Protein 3MYD (pdb70)

Secondary structure (DSSP, 8-state):
---HHHHHHPPP-EEEEE-GGGGGGT-GGGT--HHHHHHTHHHHHHHHH---PPPPEEEE-TTS-TTEEEEEETTEEEEEEE--TTSEEEE-SS--SS---SEEEE-TTT--EEEEE-GGGHHHHHHTT-EEE-HHHHHHHHHHHHHHHTGGGG--HHHHHHHHHHHHTT-HHHHHHGGGS-HHHHHHHHHHHHHTT-----HHHHHHHHHHHGGGGTT-HHHHHHHHHHT-HHHHHHHH--TTSEEEEEEE-HHHHHHHHHTEEEETTEEEE---HHHHHHHHHHHHHHHHHHHHTT--SEEEEE-HHHHHHHHHHHHHHT--EEEEEGGG--TTSEEEEEEEE---

Structure (mmCIF, N/CA/C/O backbone):
data_3MYD
#
_entry.id   3MYD
#
_cell.length_a   69.193
_cell.length_b   136.200
_cell.length_c   107.682
_cell.angle_alpha   90.00
_cell.angle_beta   90.00
_cell.angle_gamma   90.00
#
_symmetry.space_group_name_H-M   'C 2 2 21'
#
loop_
_entity.id
_entity.type
_entity.pdbx_description
1 polymer 'Flagellar biosynthesis protein flhA'
2 water water
#
loop_
_atom_site.group_PDB
_atom_site.id
_atom_site.type_symbol
_atom_site.label_atom_id
_atom_site.label_alt_id
_atom_site.label_comp_id
_atom_site.label_asym_id
_atom_site.label_entity_id
_atom_site.label_seq_id
_atom_site.pdbx_PDB_ins_code
_atom_site.Cartn_x
_atom_site.Cartn_y
_atom_site.Cartn_z
_atom_site.occupancy
_atom_site.B_iso_or_equiv
_atom_site.auth_seq_id
_atom_site.auth_comp_id
_atom_site.auth_asym_id
_atom_site.auth_atom_id
_atom_site.pdbx_PDB_model_num
ATOM 1 N N . GLU A 1 18 ? 13.829 71.430 44.065 1.00 88.89 385 GLU A N 1
ATOM 2 C CA . GLU A 1 18 ? 15.106 71.266 43.303 1.00 88.96 385 GLU A CA 1
ATOM 3 C C . GLU A 1 18 ? 15.984 72.513 43.402 1.00 88.93 385 GLU A C 1
ATOM 4 O O . GLU A 1 18 ? 15.554 73.630 43.071 1.00 89.00 385 GLU A O 1
ATOM 6 N N . GLU A 1 19 ? 17.207 72.296 43.888 1.00 88.54 386 GLU A N 1
ATOM 7 C CA . GLU A 1 19 ? 18.274 73.297 43.927 1.00 87.82 386 GLU A CA 1
ATOM 8 C C . GLU A 1 19 ? 19.585 72.510 44.019 1.00 87.29 386 GLU A C 1
ATOM 9 O O . GLU A 1 19 ? 20.254 72.479 45.060 1.00 87.08 386 GLU A O 1
ATOM 11 N N . GLN A 1 20 ? 19.912 71.842 42.913 1.00 86.55 387 GLN A N 1
ATOM 12 C CA . GLN A 1 20 ? 21.047 70.919 42.834 1.00 85.49 387 GLN A CA 1
ATOM 13 C C . GLN A 1 20 ? 21.907 71.196 41.590 1.00 84.50 387 GLN A C 1
ATOM 14 O O . GLN A 1 20 ? 22.737 70.377 41.185 1.00 84.26 387 GLN A O 1
ATOM 16 N N . ALA A 1 21 ? 21.684 72.359 40.984 1.00 83.30 388 ALA A N 1
ATOM 17 C CA . ALA A 1 21 ? 22.661 72.954 40.084 1.00 82.03 388 ALA A CA 1
ATOM 18 C C . ALA A 1 21 ? 23.824 73.450 40.949 1.00 81.10 388 ALA A C 1
ATOM 19 O O . ALA A 1 21 ? 24.968 73.497 40.500 1.00 81.12 388 ALA A O 1
ATOM 21 N N . ILE A 1 22 ? 23.503 73.773 42.204 1.00 79.83 389 ILE A N 1
ATOM 22 C CA . ILE A 1 22 ? 24.422 74.367 43.182 1.00 78.51 389 ILE A CA 1
ATOM 23 C C . ILE A 1 22 ? 25.295 73.322 43.892 1.00 77.45 389 ILE A C 1
ATOM 24 O O . ILE A 1 22 ? 26.523 73.438 43.883 1.00 77.27 389 ILE A O 1
ATOM 29 N N . ASP A 1 23 ? 24.662 72.324 44.518 1.00 76.09 390 ASP A N 1
ATOM 30 C CA . ASP A 1 23 ? 25.384 71.198 45.134 1.00 74.56 390 ASP A CA 1
ATOM 31 C C . ASP A 1 23 ? 26.340 70.548 44.122 1.00 73.33 390 ASP A C 1
ATOM 32 O O . ASP A 1 23 ? 27.441 70.122 44.477 1.00 72.77 390 ASP A O 1
ATOM 34 N N . GLU A 1 24 ? 25.911 70.502 42.861 1.00 71.85 391 GLU A N 1
ATOM 35 C CA . GLU A 1 24 ? 26.762 70.073 41.756 1.00 70.57 391 GLU A CA 1
ATOM 36 C C . GLU A 1 24 ? 27.898 71.061 41.441 1.00 69.50 391 GLU A C 1
ATOM 37 O O . GLU A 1 24 ? 29.004 70.631 41.112 1.00 69.53 391 GLU A O 1
ATOM 39 N N . VAL A 1 25 ? 27.631 72.369 41.538 1.00 67.78 392 VAL A N 1
ATOM 40 C CA . VAL A 1 25 ? 28.655 73.417 41.295 1.00 66.06 392 VAL A CA 1
ATOM 41 C C . VAL A 1 25 ? 29.779 73.402 42.353 1.00 64.46 392 VAL A C 1
ATOM 42 O O . VAL A 1 25 ? 30.969 73.568 42.033 1.00 63.69 392 VAL A O 1
ATOM 46 N N . LEU A 1 26 ? 29.380 73.194 43.607 1.00 62.35 393 LEU A N 1
ATOM 47 C CA . LEU A 1 26 ? 30.276 73.302 44.754 1.00 60.60 393 LEU A CA 1
ATOM 48 C C . LEU A 1 26 ? 30.883 71.973 45.213 1.00 59.96 393 LEU A C 1
ATOM 49 O O . LEU A 1 26 ? 31.765 71.970 46.075 1.00 60.15 393 LEU A O 1
ATOM 54 N N . LYS A 1 27 ? 30.409 70.854 44.656 1.00 58.32 394 LYS A N 1
ATOM 55 C CA . LYS A 1 27 ? 30.896 69.530 45.064 1.00 56.75 394 LYS A CA 1
ATOM 56 C C . LYS A 1 27 ? 32.397 69.366 44.824 1.00 55.15 394 LYS A C 1
ATOM 57 O O . LYS A 1 27 ? 32.906 69.649 43.735 1.00 55.00 394 LYS A O 1
ATOM 63 N N . ILE A 1 28 ? 33.095 68.929 45.866 1.00 53.09 395 ILE A N 1
ATOM 64 C CA . ILE A 1 28 ? 34.489 68.511 45.752 1.00 51.30 395 ILE A CA 1
ATOM 65 C C . ILE A 1 28 ? 34.524 66.978 45.634 1.00 49.41 395 ILE A C 1
ATOM 66 O O . ILE A 1 28 ? 33.600 66.295 46.088 1.00 49.21 395 ILE A O 1
ATOM 71 N N . GLU A 1 29 ? 35.566 66.443 45.004 1.00 47.07 396 GLU A N 1
ATOM 72 C CA . GLU A 1 29 ? 35.706 64.989 44.861 1.00 44.99 396 GLU A CA 1
ATOM 73 C C . GLU A 1 29 ? 36.473 64.381 46.041 1.00 42.73 396 GLU A C 1
ATOM 74 O O . GLU A 1 29 ? 37.538 64.875 46.420 1.00 42.33 396 GLU A O 1
ATOM 80 N N . PHE A 1 30 ? 35.921 63.314 46.617 1.00 40.02 397 PHE A N 1
ATOM 81 C CA . PHE A 1 30 ? 36.533 62.645 47.773 1.00 37.27 397 PHE A CA 1
ATOM 82 C C . PHE A 1 30 ? 36.187 61.162 47.869 1.00 35.28 397 PHE A C 1
ATOM 83 O O . PHE A 1 30 ? 35.321 60.653 47.145 1.00 35.22 397 PHE A O 1
ATOM 91 N N . LEU A 1 31 ? 36.873 60.477 48.777 1.00 32.41 398 LEU A N 1
ATOM 92 C CA . LEU A 1 31 ? 36.451 59.161 49.190 1.00 29.69 398 LEU A CA 1
ATOM 93 C C . LEU A 1 31 ? 35.451 59.352 50.309 1.00 28.16 398 LEU A C 1
ATOM 94 O O . LEU A 1 31 ? 35.690 60.135 51.226 1.00 27.38 398 LEU A O 1
ATOM 99 N N . GLU A 1 32 ? 34.340 58.626 50.226 1.00 26.76 399 GLU A N 1
ATOM 100 C CA . GLU A 1 32 ? 33.272 58.723 51.210 1.00 25.95 399 GLU A CA 1
ATOM 101 C C . GLU A 1 32 ? 32.978 57.376 51.882 1.00 25.27 399 GLU A C 1
ATOM 102 O O . GLU A 1 32 ? 32.669 56.384 51.207 1.00 24.67 399 GLU A O 1
ATOM 108 N N . LEU A 1 33 ? 33.084 57.360 53.209 1.00 23.93 400 LEU A N 1
ATOM 109 C CA . LEU A 1 33 ? 32.650 56.224 54.000 1.00 23.76 400 LEU A CA 1
ATOM 110 C C . LEU A 1 33 ? 31.277 56.538 54.581 1.00 23.90 400 LEU A C 1
ATOM 111 O O . LEU A 1 33 ? 31.141 57.460 55.403 1.00 23.82 400 LEU A O 1
ATOM 116 N N . ALA A 1 34 ? 30.271 55.783 54.142 1.00 23.54 401 ALA A N 1
ATOM 117 C CA . ALA A 1 34 ? 28.910 55.935 54.657 1.00 24.04 401 ALA A CA 1
ATOM 118 C C . ALA A 1 34 ? 28.564 54.801 55.616 1.00 24.61 401 ALA A C 1
ATOM 119 O O . ALA A 1 34 ? 28.755 53.627 55.303 1.00 24.73 401 ALA A O 1
ATOM 121 N N . LEU A 1 35 ? 28.053 55.168 56.785 1.00 25.29 402 LEU A N 1
ATOM 122 C CA . LEU A 1 35 ? 27.765 54.215 57.843 1.00 25.37 402 LEU A CA 1
ATOM 123 C C . LEU A 1 35 ? 26.267 54.035 58.066 1.00 26.19 402 LEU A C 1
ATOM 124 O O . LEU A 1 35 ? 25.511 55.017 58.134 1.00 26.18 402 LEU A O 1
ATOM 129 N N . GLY A 1 36 ? 25.850 52.776 58.200 1.00 26.34 403 GLY A N 1
ATOM 130 C CA . GLY A 1 36 ? 24.507 52.443 58.686 1.00 26.73 403 GLY A CA 1
ATOM 131 C C . GLY A 1 36 ? 24.348 52.805 60.155 1.00 26.77 403 GLY A C 1
A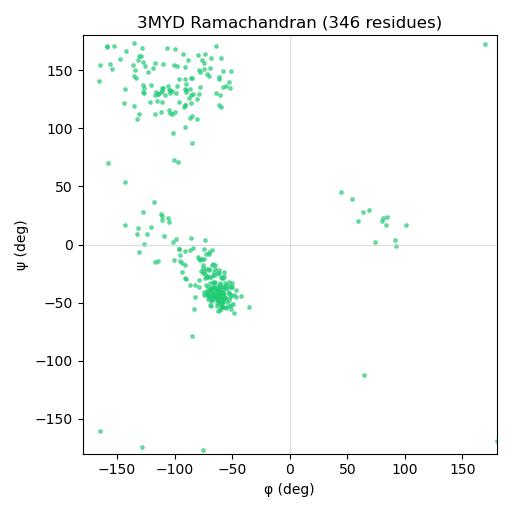TOM 132 O O . GLY A 1 36 ? 25.339 52.944 60.876 1.00 26.15 403 GLY A O 1
ATOM 133 N N . TYR A 1 37 ? 23.097 52.935 60.601 1.00 27.36 404 TYR A N 1
ATOM 134 C CA . TYR A 1 37 ? 22.783 53.493 61.920 1.00 27.90 404 TYR A CA 1
ATOM 135 C C . TYR A 1 37 ? 23.591 52.906 63.079 1.00 27.34 404 TYR A C 1
ATOM 136 O O . TYR A 1 37 ? 24.054 53.635 63.947 1.00 26.42 404 TYR A O 1
ATOM 145 N N . GLN A 1 38 ? 23.748 51.587 63.081 1.00 28.14 405 GLN A N 1
ATOM 146 C CA . GLN A 1 38 ? 24.381 50.866 64.186 1.00 28.51 405 GLN A CA 1
ATOM 147 C C . GLN A 1 38 ? 25.910 51.021 64.240 1.00 27.91 405 GLN A C 1
ATOM 148 O O . GLN A 1 38 ? 26.545 50.684 65.251 1.00 28.15 405 GLN A O 1
ATOM 154 N N . LEU A 1 39 ? 26.494 51.546 63.165 1.00 27.08 406 LEU A N 1
ATOM 155 C CA . LEU A 1 39 ? 27.949 51.736 63.095 1.00 26.47 406 LEU A CA 1
ATOM 156 C C . LEU A 1 39 ? 28.387 53.115 63.599 1.00 26.09 406 LEU A C 1
ATOM 157 O O . LEU A 1 39 ? 29.552 53.311 63.943 1.00 25.75 406 LEU A O 1
ATOM 162 N N . ILE A 1 40 ? 27.445 54.051 63.680 1.00 25.60 407 ILE A N 1
ATOM 163 C CA . ILE A 1 40 ? 27.756 55.417 64.113 1.00 25.88 407 ILE A CA 1
ATOM 164 C C . ILE A 1 40 ? 28.418 55.461 65.501 1.00 25.97 407 ILE A C 1
ATOM 165 O O . ILE A 1 40 ? 29.329 56.264 65.729 1.00 26.21 407 ILE A O 1
ATOM 170 N N . SER A 1 41 ? 27.986 54.576 66.401 1.00 25.32 408 SER A N 1
ATOM 171 C CA . SER A 1 41 ? 28.604 54.439 67.735 1.00 25.50 408 SER A CA 1
ATOM 172 C C . SER A 1 41 ? 30.121 54.135 67.707 1.00 25.24 408 SER A C 1
ATOM 173 O O . SER A 1 41 ? 30.833 54.401 68.683 1.00 24.81 408 SER A O 1
ATOM 176 N N . LEU A 1 42 ? 30.599 53.560 66.604 1.00 24.78 409 LEU A N 1
ATOM 177 C CA . LEU A 1 42 ? 32.034 53.323 66.426 1.00 25.58 409 LEU A CA 1
ATOM 178 C C . LEU A 1 42 ? 32.822 54.611 66.217 1.00 26.60 409 LEU A C 1
ATOM 179 O O . LEU A 1 42 ? 34.034 54.647 66.444 1.00 26.81 409 LEU A O 1
ATOM 184 N N . ALA A 1 43 ? 32.124 55.654 65.777 1.00 27.64 410 ALA A N 1
ATOM 185 C CA . ALA A 1 43 ? 32.724 56.945 65.514 1.00 28.92 410 ALA A CA 1
ATOM 186 C C . ALA A 1 43 ? 32.570 57.877 66.711 1.00 30.49 410 ALA A C 1
ATOM 187 O O . ALA A 1 43 ? 33.234 58.910 66.781 1.00 30.90 410 ALA A O 1
ATOM 189 N N . ASP A 1 44 ? 31.695 57.501 67.643 1.00 32.49 411 ASP A N 1
ATOM 190 C CA . ASP A 1 44 ? 31.363 58.313 68.822 1.00 33.98 411 ASP A CA 1
ATOM 191 C C . ASP A 1 44 ? 32.421 58.163 69.914 1.00 35.44 411 ASP A C 1
ATOM 192 O O . ASP A 1 44 ? 32.508 57.119 70.573 1.00 35.41 411 ASP A O 1
ATOM 197 N N . MET A 1 45 ? 33.212 59.221 70.103 1.00 37.32 412 MET A N 1
ATOM 198 C CA . MET A 1 45 ? 34.305 59.235 71.077 1.00 38.67 412 MET A CA 1
ATOM 199 C C . MET A 1 45 ? 33.817 59.237 72.523 1.00 39.49 412 MET A C 1
ATOM 200 O O . MET A 1 45 ? 34.512 58.748 73.421 1.00 39.29 412 MET A O 1
ATOM 205 N N . LYS A 1 46 ? 32.618 59.785 72.731 1.00 40.48 413 LYS A N 1
ATOM 206 C CA . LYS A 1 46 ? 31.940 59.751 74.028 1.00 41.51 413 LYS A CA 1
ATOM 207 C C . LYS A 1 46 ? 31.570 58.309 74.382 1.00 41.63 413 LYS A C 1
ATOM 208 O O . LYS A 1 46 ? 31.386 57.977 75.553 1.00 42.15 413 LYS A O 1
ATOM 214 N N . GLN A 1 47 ? 31.453 57.466 73.361 1.00 41.66 414 GLN A N 1
ATOM 215 C CA . GLN A 1 47 ? 31.222 56.033 73.553 1.00 41.82 414 GLN A CA 1
ATOM 216 C C . GLN A 1 47 ? 32.541 55.244 73.497 1.00 40.97 414 GLN A C 1
ATOM 217 O O . GLN A 1 47 ? 32.558 54.033 73.714 1.00 41.18 414 GLN A O 1
ATOM 223 N N . GLY A 1 48 ? 33.641 55.940 73.215 1.00 39.92 415 GLY A N 1
ATOM 224 C CA . GLY A 1 48 ? 34.966 55.313 73.174 1.00 38.72 415 GLY A CA 1
ATOM 225 C C . GLY A 1 48 ? 35.402 54.782 71.812 1.00 37.33 415 GLY A C 1
ATOM 226 O O . GLY A 1 48 ? 36.461 54.167 71.689 1.00 37.23 415 GLY A O 1
ATOM 227 N N . GLY A 1 49 ? 34.586 55.016 70.790 1.00 36.05 416 GLY A N 1
ATOM 228 C CA . GLY A 1 49 ? 34.941 54.655 69.423 1.00 34.90 416 GLY A CA 1
ATOM 229 C C . GLY A 1 49 ? 36.022 55.560 68.842 1.00 33.93 416 GLY A C 1
ATOM 230 O O . GLY A 1 49 ? 36.085 56.757 69.159 1.00 33.64 416 GLY A O 1
ATOM 231 N N . ASP A 1 50 ? 36.870 54.982 67.988 1.00 32.58 417 ASP A N 1
ATOM 232 C CA . ASP A 1 50 ? 38.016 55.693 67.422 1.00 31.13 417 ASP A CA 1
ATOM 233 C C . ASP A 1 50 ? 38.015 55.691 65.894 1.00 30.17 417 ASP A C 1
ATOM 234 O O . ASP A 1 50 ? 38.988 56.097 65.264 1.00 29.89 417 ASP A O 1
ATOM 239 N N . LEU A 1 51 ? 36.913 55.236 65.306 1.00 29.32 418 LEU A N 1
ATOM 240 C CA . LEU A 1 51 ? 36.788 55.136 63.853 1.00 28.51 418 LEU A CA 1
ATOM 241 C C . LEU A 1 51 ? 37.166 56.439 63.121 1.00 27.87 418 LEU A C 1
ATOM 242 O O . LEU A 1 51 ? 37.769 56.407 62.043 1.00 26.48 418 LEU A O 1
ATOM 247 N N . LEU A 1 52 ? 36.822 57.572 63.727 1.00 27.55 419 LEU A N 1
ATOM 248 C CA . LEU A 1 52 ? 37.162 58.884 63.174 1.00 27.47 419 LEU A CA 1
ATOM 249 C C . LEU A 1 52 ? 38.668 59.080 63.018 1.00 27.23 419 LEU A C 1
ATOM 250 O O . LEU A 1 52 ? 39.134 59.391 61.919 1.00 26.84 419 LEU A O 1
ATOM 255 N N . GLU A 1 53 ? 39.425 58.891 64.098 1.00 26.60 420 GLU A N 1
ATOM 256 C CA . GLU A 1 53 ? 40.887 58.992 64.022 1.00 26.38 420 GLU A CA 1
ATOM 257 C C . GLU A 1 53 ? 41.492 57.909 63.111 1.00 25.83 420 GLU A C 1
ATOM 258 O O . GLU A 1 53 ? 42.352 58.201 62.273 1.00 25.47 420 GLU A O 1
ATOM 264 N N . ARG A 1 54 ? 41.025 56.670 63.241 1.00 25.45 421 ARG A N 1
ATOM 265 C CA . ARG A 1 54 ? 41.529 55.601 62.380 1.00 25.07 421 ARG A CA 1
ATOM 266 C C . ARG A 1 54 ? 41.249 55.891 60.911 1.00 24.48 421 ARG A C 1
ATOM 267 O O . ARG A 1 54 ? 42.122 55.702 60.070 1.00 23.84 421 ARG A O 1
ATOM 275 N N . ILE A 1 55 ? 40.048 56.366 60.595 1.00 24.24 422 ILE A N 1
ATOM 276 C CA . ILE A 1 55 ? 39.746 56.683 59.202 1.00 24.24 422 ILE A CA 1
ATOM 277 C C . ILE A 1 55 ? 40.506 57.917 58.718 1.00 24.83 422 ILE A C 1
ATOM 278 O O . ILE A 1 55 ? 41.005 57.936 57.594 1.00 25.22 422 ILE A O 1
ATOM 283 N N . ARG A 1 56 ? 40.625 58.927 59.578 1.00 25.32 423 ARG A N 1
ATOM 284 C CA . ARG A 1 56 ? 41.291 60.186 59.208 1.00 25.96 423 ARG A CA 1
ATOM 285 C C . ARG A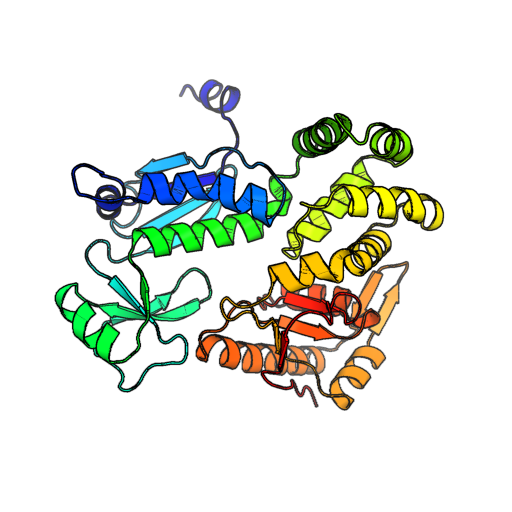 1 56 ? 42.810 60.041 59.158 1.00 26.16 423 ARG A C 1
ATOM 286 O O . ARG A 1 56 ? 43.491 60.844 58.522 1.00 26.85 423 ARG A O 1
ATOM 288 N N . GLY A 1 57 ? 43.330 59.011 59.821 1.00 26.32 424 GLY A N 1
ATOM 289 C CA . GLY A 1 57 ? 44.765 58.760 59.865 1.00 26.24 424 GLY A CA 1
ATOM 290 C C . GLY A 1 57 ? 45.290 57.932 58.706 1.00 27.08 424 GLY A C 1
ATOM 291 O O . GLY A 1 57 ? 46.503 57.727 58.602 1.00 28.69 424 GLY A O 1
ATOM 292 N N . ILE A 1 58 ? 44.393 57.443 57.844 1.00 26.22 425 ILE A N 1
ATOM 293 C CA . ILE A 1 58 ? 44.775 56.642 56.674 1.00 24.95 425 ILE A CA 1
ATOM 294 C C . ILE A 1 58 ? 45.519 57.504 55.675 1.00 25.35 425 ILE A C 1
ATOM 295 O O . ILE A 1 58 ? 46.578 57.107 55.189 1.00 25.23 425 ILE A O 1
ATOM 300 N N . ARG A 1 59 ? 44.966 58.682 55.390 1.00 25.13 426 ARG A N 1
ATOM 301 C CA . ARG A 1 59 ? 45.533 59.616 54.415 1.00 26.00 426 ARG A CA 1
ATOM 302 C C . ARG A 1 59 ? 47.038 59.888 54.624 1.00 25.65 426 ARG A C 1
ATOM 303 O O . ARG A 1 59 ? 47.788 60.031 53.650 1.00 25.95 426 ARG A O 1
ATOM 311 N N . LYS A 1 60 ? 47.476 59.944 55.881 1.00 25.18 427 LYS A N 1
ATOM 312 C CA . LYS A 1 60 ? 48.887 60.197 56.187 1.00 25.39 427 LYS A CA 1
ATOM 313 C C . LYS A 1 60 ? 49.741 58.950 56.013 1.00 25.04 427 LYS A C 1
ATOM 314 O O . LYS A 1 60 ? 50.881 59.039 55.582 1.00 25.25 427 LYS A O 1
ATOM 316 N N . LYS A 1 61 ? 49.188 57.792 56.356 1.00 24.99 428 LYS A N 1
ATOM 317 C CA . LYS A 1 61 ? 49.901 56.541 56.200 1.00 24.93 428 LYS A CA 1
ATOM 318 C C . LYS A 1 61 ? 50.096 56.243 54.708 1.00 24.48 428 LYS A C 1
ATOM 319 O O . LYS A 1 61 ? 51.179 55.833 54.291 1.00 24.30 428 LYS A O 1
ATOM 325 N N . ILE A 1 62 ? 49.046 56.484 53.921 1.00 24.13 429 ILE A N 1
ATOM 326 C CA . ILE A 1 62 ? 49.059 56.273 52.484 1.00 23.71 429 ILE A CA 1
ATOM 327 C C . ILE A 1 62 ? 50.047 57.230 51.855 1.00 23.96 429 ILE A C 1
ATOM 328 O O . ILE A 1 62 ? 50.753 56.870 50.920 1.00 24.84 429 ILE A O 1
ATOM 333 N N . ALA A 1 63 ? 50.115 58.441 52.389 1.00 23.65 430 ALA A N 1
ATOM 334 C CA . ALA A 1 63 ? 51.034 59.446 51.889 1.00 23.20 430 ALA A CA 1
ATOM 335 C C . ALA A 1 63 ? 52.478 58.989 52.067 1.00 23.02 430 ALA A C 1
ATOM 336 O O . ALA A 1 63 ? 53.275 59.077 51.142 1.00 22.85 430 ALA A O 1
ATOM 338 N N . SER A 1 64 ? 52.810 58.466 53.240 1.00 22.43 431 SER A N 1
ATOM 339 C CA . SER A 1 64 ? 54.185 58.058 53.488 1.00 22.51 431 SER A CA 1
ATOM 340 C C . SER A 1 64 ? 54.541 56.695 52.860 1.00 22.28 431 SER A C 1
ATOM 341 O O . SER A 1 64 ? 55.691 56.465 52.488 1.00 22.90 431 SER A O 1
ATOM 344 N N . ASP A 1 65 ? 53.571 55.794 52.740 1.00 21.58 432 ASP A N 1
ATOM 345 C CA . ASP A 1 65 ? 53.844 54.500 52.117 1.00 20.91 432 ASP A CA 1
ATOM 346 C C . ASP A 1 65 ? 53.811 54.523 50.590 1.00 20.42 432 ASP A C 1
ATOM 347 O O . ASP A 1 65 ? 54.573 53.801 49.958 1.00 20.92 432 ASP A O 1
ATOM 352 N N . TYR A 1 66 ? 52.933 55.338 50.005 1.00 19.39 433 TYR A N 1
ATOM 353 C CA . TYR A 1 66 ? 52.710 55.306 48.565 1.00 18.40 433 TYR A CA 1
ATOM 354 C C . TYR A 1 66 ? 53.072 56.595 47.841 1.00 18.57 433 TYR A C 1
ATOM 355 O O . TYR A 1 66 ? 53.203 56.604 46.619 1.00 19.28 433 TYR A O 1
ATOM 364 N N . GLY A 1 67 ? 53.252 57.674 48.594 1.00 18.71 434 GLY A N 1
ATOM 365 C CA . GLY A 1 67 ? 53.816 58.910 48.050 1.00 19.13 434 GLY A CA 1
ATOM 366 C C . GLY A 1 67 ? 52.886 59.828 47.283 1.00 19.71 434 GLY A C 1
ATOM 367 O O . GLY A 1 67 ? 53.342 60.625 46.477 1.00 19.98 434 GLY A O 1
ATOM 368 N N . PHE A 1 68 ? 51.585 59.724 47.520 1.00 20.68 435 PHE A N 1
ATOM 369 C CA . PHE A 1 68 ? 50.636 60.729 47.026 1.00 21.79 435 PHE A CA 1
ATOM 370 C C . PHE A 1 68 ? 49.744 61.256 48.157 1.00 22.75 435 PHE A C 1
ATOM 371 O O . PHE A 1 68 ? 49.587 60.598 49.180 1.00 23.15 435 PHE A O 1
ATOM 379 N N . LEU A 1 69 ? 49.189 62.453 47.976 1.00 24.44 436 LEU A N 1
ATOM 380 C CA . LEU A 1 69 ? 48.270 63.061 48.951 1.00 25.86 436 LEU A CA 1
ATOM 381 C C . LEU A 1 69 ? 46.835 62.949 48.447 1.00 25.98 436 LEU A C 1
ATOM 382 O O . LEU A 1 69 ? 46.483 63.556 47.432 1.00 26.55 436 LEU A O 1
ATOM 387 N N . MET A 1 70 ? 46.011 62.162 49.127 1.00 25.97 437 MET A N 1
ATOM 388 C CA . MET A 1 70 ? 44.599 62.102 48.769 1.00 25.93 437 MET A CA 1
ATOM 389 C C . MET A 1 70 ? 43.819 63.192 49.517 1.00 25.91 437 MET A C 1
ATOM 390 O O . MET A 1 70 ? 44.288 63.698 50.547 1.00 26.00 437 MET A O 1
ATOM 395 N N . PRO A 1 71 ? 42.628 63.566 49.006 1.00 25.68 438 PRO A N 1
ATOM 396 C CA . PRO A 1 71 ? 41.805 64.448 49.837 1.00 25.57 438 PRO A CA 1
ATOM 397 C C . PRO A 1 71 ? 41.305 63.667 51.046 1.00 25.35 438 PRO A C 1
ATOM 398 O O . PRO A 1 71 ? 41.156 62.430 50.975 1.00 24.91 438 PRO A O 1
ATOM 402 N N . GLN A 1 72 ? 41.068 64.385 52.141 1.00 24.71 439 GLN A N 1
ATOM 403 C CA . GLN A 1 72 ? 40.589 63.788 53.384 1.00 24.17 439 GLN A CA 1
ATOM 404 C C . GLN A 1 72 ? 39.357 62.909 53.111 1.00 23.38 439 GLN A C 1
ATOM 405 O O . GLN A 1 72 ? 38.607 63.149 52.160 1.00 23.93 439 GLN A O 1
ATOM 411 N N . ILE A 1 73 ? 39.190 61.858 53.904 1.00 22.29 440 ILE A N 1
ATOM 412 C CA . ILE A 1 73 ? 38.056 60.943 53.736 1.00 21.33 440 ILE A CA 1
ATOM 413 C C . ILE A 1 73 ? 36.820 61.461 54.487 1.00 21.51 440 ILE A C 1
ATOM 414 O O . ILE A 1 73 ? 36.880 61.792 55.669 1.00 20.25 440 ILE A O 1
ATOM 419 N N . ARG A 1 74 ? 35.701 61.532 53.788 1.00 22.81 441 ARG A N 1
ATOM 420 C CA . ARG A 1 74 ? 34.469 62.034 54.384 1.00 24.39 441 ARG A CA 1
ATOM 421 C C . ARG A 1 74 ? 33.665 60.899 55.022 1.00 25.03 441 ARG A C 1
ATOM 422 O O . ARG A 1 74 ? 33.551 59.810 54.448 1.00 25.63 441 ARG A O 1
ATOM 430 N N . ILE A 1 75 ? 33.111 61.164 56.207 1.00 26.11 442 ILE A N 1
ATOM 431 C CA . ILE A 1 75 ? 32.322 60.171 56.962 1.00 26.60 442 ILE A CA 1
ATOM 432 C C . ILE A 1 75 ? 30.861 60.597 57.147 1.00 26.64 442 ILE A C 1
ATOM 433 O O . ILE A 1 75 ? 30.568 61.563 57.851 1.00 26.57 442 ILE A O 1
ATOM 438 N N . ARG A 1 76 ? 29.957 59.864 56.498 1.00 26.98 443 ARG A N 1
ATOM 439 C CA . ARG A 1 76 ? 28.520 60.122 56.558 1.00 27.47 443 ARG A CA 1
ATOM 440 C C . ARG A 1 76 ? 27.758 58.960 57.179 1.00 27.23 443 ARG A C 1
ATOM 441 O O . ARG A 1 76 ? 28.217 57.809 57.152 1.00 26.39 443 ARG A O 1
ATOM 449 N N . ASP A 1 77 ? 26.582 59.270 57.727 1.00 26.73 444 ASP A N 1
ATOM 450 C CA . ASP A 1 77 ? 25.587 58.252 58.017 1.00 26.44 444 ASP A CA 1
ATOM 451 C C . ASP A 1 77 ? 24.786 58.042 56.742 1.00 26.33 444 ASP A C 1
ATOM 452 O O . ASP A 1 77 ? 24.558 58.992 55.994 1.00 27.33 444 ASP A O 1
ATOM 457 N N . ASN A 1 78 ? 24.395 56.803 56.471 1.00 25.64 445 ASN A N 1
ATOM 458 C CA . ASN A 1 78 ? 23.406 56.523 55.432 1.00 25.38 445 ASN A CA 1
ATOM 459 C C . ASN A 1 78 ? 22.355 55.555 55.967 1.00 25.52 445 ASN A C 1
ATOM 460 O O . ASN A 1 78 ? 22.622 54.353 56.156 1.00 24.82 445 ASN A O 1
ATOM 465 N N . LEU A 1 79 ? 21.161 56.089 56.204 1.00 25.52 446 LEU A N 1
ATOM 466 C CA . LEU A 1 79 ? 20.107 55.339 56.874 1.00 26.46 446 LEU A CA 1
ATOM 467 C C . LEU A 1 79 ? 19.372 54.367 55.964 1.00 26.66 446 LEU A C 1
ATOM 468 O O . LEU A 1 79 ? 18.622 53.523 56.442 1.00 26.83 446 LEU A O 1
ATOM 473 N N . GLN A 1 80 ? 19.605 54.475 54.660 1.00 27.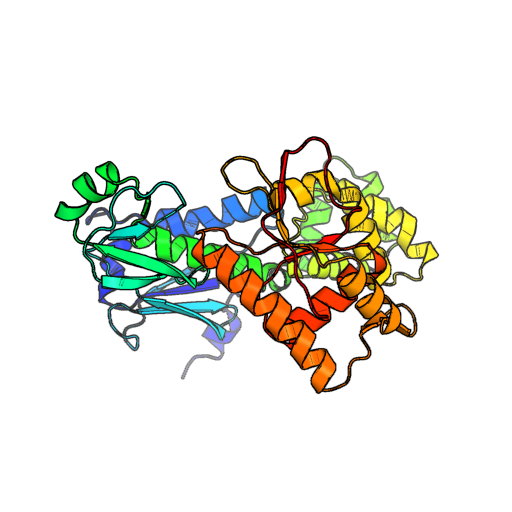20 447 GLN A N 1
ATOM 474 C CA . GLN A 1 80 ? 19.028 53.546 53.695 1.00 27.90 447 GLN A CA 1
ATOM 475 C C . GLN A 1 80 ? 19.798 52.221 53.688 1.00 27.76 447 GLN A C 1
ATOM 476 O O . GLN A 1 80 ? 19.335 51.222 53.120 1.00 27.72 447 GLN A O 1
ATOM 482 N N . LEU A 1 81 ? 20.975 52.233 54.320 1.00 26.87 448 LEU A N 1
ATOM 483 C CA . LEU A 1 81 ? 21.809 51.036 54.506 1.00 26.16 448 LEU A CA 1
ATOM 484 C C . LEU A 1 81 ? 21.277 50.164 55.635 1.00 25.90 448 LEU A C 1
ATOM 485 O O . LEU A 1 81 ? 20.700 50.675 56.591 1.00 25.98 448 LEU A O 1
ATOM 490 N N . PRO A 1 82 ? 21.468 48.840 55.528 1.00 25.83 449 PRO A N 1
ATOM 491 C CA . PRO A 1 82 ? 21.280 47.990 56.695 1.00 25.61 449 PRO A CA 1
ATOM 492 C C . PRO A 1 82 ? 22.119 48.532 57.849 1.00 24.97 449 PRO A C 1
ATOM 493 O O . PRO A 1 82 ? 23.248 48.992 57.615 1.00 26.10 449 PRO A O 1
ATOM 497 N N . PRO A 1 83 ? 21.565 48.507 59.080 1.00 23.90 450 PRO A N 1
ATOM 498 C CA . PRO A 1 83 ? 22.176 49.183 60.225 1.00 22.82 450 PRO A CA 1
ATOM 499 C C . PRO A 1 83 ? 23.634 48.839 60.488 1.00 22.35 450 PRO A C 1
ATOM 500 O O . PRO A 1 83 ? 24.350 49.708 60.973 1.00 21.90 450 PRO A O 1
ATOM 504 N N . THR A 1 84 ? 24.053 47.599 60.190 1.00 21.73 451 THR A N 1
ATOM 505 C CA . THR A 1 84 ? 25.433 47.139 60.423 1.00 21.66 451 THR A CA 1
ATOM 506 C C . THR A 1 84 ? 26.318 47.245 59.187 1.00 22.25 451 THR A C 1
ATOM 507 O O . THR A 1 84 ? 27.513 46.961 59.247 1.00 22.53 451 THR A O 1
ATOM 511 N N . HIS A 1 85 ? 25.739 47.656 58.066 1.00 22.73 452 HIS A N 1
ATOM 512 C CA . HIS A 1 85 ? 26.492 47.737 56.816 1.00 23.55 452 HIS A CA 1
ATOM 513 C C . HIS A 1 85 ? 27.156 49.116 56.576 1.00 23.67 452 HIS A C 1
ATOM 514 O O . HIS A 1 85 ? 26.694 50.157 57.082 1.00 23.55 452 HIS A O 1
ATOM 521 N N . TYR A 1 86 ? 28.258 49.112 55.828 1.00 23.36 453 TYR A N 1
ATOM 522 C CA . TYR A 1 86 ? 28.884 50.364 55.386 1.00 22.79 453 TYR A CA 1
ATOM 523 C C . TYR A 1 86 ? 29.125 50.316 53.903 1.00 23.30 453 TYR A C 1
ATOM 524 O O . TYR A 1 86 ? 29.125 49.238 53.287 1.00 22.78 453 TYR A O 1
ATOM 533 N N . GLU A 1 87 ? 29.340 51.498 53.340 1.00 24.04 454 GLU A N 1
ATOM 534 C CA . GLU A 1 87 ? 29.472 51.663 51.914 1.00 25.23 454 GLU A CA 1
ATOM 535 C C . GLU A 1 87 ? 30.525 52.737 51.678 1.00 25.30 454 GLU A C 1
ATOM 536 O O . GLU A 1 87 ? 30.541 53.774 52.341 1.00 25.87 454 GLU A O 1
ATOM 542 N N . ILE A 1 88 ? 31.437 52.450 50.761 1.00 25.10 455 ILE A N 1
ATOM 543 C CA . ILE A 1 88 ? 32.499 53.373 50.426 1.00 24.51 455 ILE A CA 1
ATOM 544 C C . ILE A 1 88 ? 32.297 53.837 48.995 1.00 24.75 455 ILE A C 1
ATOM 545 O O . ILE A 1 88 ? 32.103 53.020 48.084 1.00 24.76 455 ILE A O 1
ATOM 550 N N . LYS A 1 89 ? 32.321 55.155 48.819 1.00 24.15 456 LYS A N 1
ATOM 551 C CA . LYS A 1 89 ? 32.116 55.760 47.519 1.00 24.36 456 LYS A CA 1
ATOM 552 C C . LYS A 1 89 ? 33.296 56.635 47.133 1.00 23.87 456 LYS A C 1
ATOM 553 O O . LYS A 1 89 ? 33.944 57.245 47.987 1.00 22.91 456 LYS A O 1
ATOM 559 N N . LEU A 1 90 ? 33.550 56.692 45.832 1.00 23.55 457 LEU A N 1
ATOM 560 C CA . LEU A 1 90 ? 34.601 57.514 45.282 1.00 23.18 457 LEU A CA 1
ATOM 561 C C . LEU A 1 90 ? 34.035 58.220 44.078 1.00 22.82 457 LEU A C 1
ATOM 562 O O . LEU A 1 90 ? 33.618 57.568 43.131 1.00 23.04 457 LEU A O 1
ATOM 567 N N . LYS A 1 91 ? 34.023 59.554 44.121 1.00 23.48 458 LYS A N 1
ATOM 568 C CA . LYS A 1 91 ? 33.342 60.382 43.111 1.00 23.32 458 LYS A CA 1
ATOM 569 C C . LYS A 1 91 ? 31.873 59.960 42.970 1.00 23.16 458 LYS A C 1
ATOM 570 O O . LYS A 1 91 ? 31.331 59.906 41.866 1.00 23.16 458 LYS A O 1
ATOM 576 N N . GLY A 1 92 ? 31.242 59.633 44.096 1.00 23.12 459 GLY A N 1
ATOM 577 C CA . GLY A 1 92 ? 29.852 59.178 44.098 1.00 23.87 459 GLY A CA 1
ATOM 578 C C . GLY A 1 92 ? 29.567 57.763 43.608 1.00 24.33 459 GLY A C 1
ATOM 579 O O . GLY A 1 92 ? 28.412 57.340 43.551 1.00 24.42 459 GLY A O 1
ATOM 580 N N . ILE A 1 93 ? 30.602 57.010 43.258 1.00 24.89 460 ILE A N 1
ATOM 581 C CA . ILE A 1 93 ? 30.386 55.636 42.824 1.00 24.92 460 ILE A CA 1
ATOM 582 C C . ILE A 1 93 ? 30.860 54.613 43.865 1.00 24.68 460 ILE A C 1
ATOM 583 O O . ILE A 1 93 ? 31.978 54.696 44.387 1.00 24.18 460 ILE A O 1
ATOM 588 N N . VAL A 1 94 ? 29.957 53.683 44.182 1.00 24.65 461 VAL A N 1
ATOM 589 C CA . VAL A 1 94 ? 30.192 52.615 45.150 1.00 24.30 461 VAL A CA 1
ATOM 590 C C . VAL A 1 94 ? 31.369 51.774 44.674 1.00 24.31 461 VAL A C 1
ATOM 591 O O . VAL A 1 94 ? 31.327 51.197 43.580 1.00 24.16 461 VAL A O 1
ATOM 595 N N . ILE A 1 95 ? 32.429 51.742 45.480 1.00 23.91 462 ILE A N 1
ATOM 596 C CA . ILE A 1 95 ? 33.613 50.953 45.143 1.00 24.58 462 ILE A CA 1
ATOM 597 C C . ILE A 1 95 ? 33.825 49.809 46.118 1.00 25.07 462 ILE A C 1
ATOM 598 O O . ILE A 1 95 ? 34.599 48.888 45.856 1.00 25.96 462 ILE A O 1
ATOM 603 N N . GLY A 1 96 ? 33.120 49.879 47.238 1.00 25.77 463 GLY A N 1
ATOM 604 C CA . GLY A 1 96 ? 33.209 48.870 48.278 1.00 26.46 463 GLY A CA 1
ATOM 605 C C . GLY A 1 96 ? 32.067 48.947 49.273 1.00 26.72 463 GLY A C 1
ATOM 606 O O . GLY A 1 96 ? 31.442 50.007 49.464 1.00 26.59 463 GLY A O 1
ATOM 607 N N . GLU A 1 97 ? 31.790 47.803 49.890 1.00 26.44 464 GLU A N 1
ATOM 608 C CA . GLU A 1 97 ? 30.815 47.707 50.972 1.00 27.04 464 GLU A CA 1
ATOM 609 C C . GLU A 1 97 ? 31.130 46.501 51.844 1.00 25.77 464 GLU A C 1
ATOM 610 O O . GLU A 1 97 ? 31.771 45.538 51.392 1.00 24.85 464 GLU A O 1
ATOM 616 N N . GLY A 1 98 ? 30.678 46.570 53.092 1.00 24.40 465 GLY A N 1
ATOM 617 C CA . GLY A 1 98 ? 30.788 45.458 54.021 1.00 23.15 465 GLY A CA 1
ATOM 618 C C . GLY A 1 98 ? 29.901 45.632 55.237 1.00 23.23 465 GLY A C 1
ATOM 619 O O . GLY A 1 98 ? 28.930 46.402 55.220 1.00 22.67 465 GLY A O 1
ATOM 620 N N . MET A 1 99 ? 30.241 44.899 56.291 1.00 22.50 466 MET A N 1
ATOM 621 C CA . MET A 1 99 ? 29.562 44.984 57.564 1.00 22.45 466 MET A CA 1
ATOM 622 C C . MET A 1 99 ? 30.526 44.561 58.662 1.00 21.12 466 MET A C 1
ATOM 623 O O . MET A 1 99 ? 31.416 43.756 58.429 1.00 20.87 466 MET A O 1
ATOM 628 N N . VAL A 1 100 ? 30.345 45.105 59.857 1.00 19.69 467 VAL A N 1
ATOM 629 C CA . VAL A 1 100 ? 31.083 44.636 61.024 1.00 18.57 467 VAL A CA 1
ATOM 630 C C . VAL A 1 100 ? 30.060 44.426 62.129 1.00 18.90 467 VAL A C 1
ATOM 631 O O . VAL A 1 100 ? 28.973 45.000 62.067 1.00 19.09 467 VAL A O 1
ATOM 635 N N . MET A 1 101 ? 30.387 43.608 63.125 1.00 18.64 468 MET A N 1
ATOM 636 C CA . MET A 1 101 ? 29.539 43.503 64.307 1.00 18.15 468 MET A CA 1
ATOM 637 C C . MET A 1 101 ? 30.096 44.537 65.276 1.00 18.83 468 MET A C 1
ATOM 638 O O . MET A 1 101 ? 31.118 44.300 65.907 1.00 19.73 468 MET A O 1
ATOM 643 N N . PRO A 1 102 ? 29.436 45.706 65.384 1.00 19.43 469 PRO A N 1
ATOM 644 C CA . PRO A 1 102 ? 30.070 46.853 66.061 1.00 19.39 469 PRO A CA 1
ATOM 645 C C . PRO A 1 102 ? 30.377 46.582 67.538 1.00 19.52 469 PRO A C 1
ATOM 646 O O . PRO A 1 102 ? 31.282 47.181 68.111 1.00 19.23 469 PRO A O 1
ATOM 650 N N . ASP A 1 103 ? 29.638 45.656 68.129 1.00 19.78 470 ASP A N 1
ATOM 651 C CA . ASP A 1 103 ? 29.787 45.352 69.533 1.00 20.14 470 ASP A CA 1
ATOM 652 C C . ASP A 1 103 ? 30.533 44.027 69.770 1.00 19.74 470 ASP A C 1
ATOM 653 O O . ASP A 1 103 ? 30.437 43.455 70.844 1.00 19.91 470 ASP A O 1
ATOM 658 N N . LYS A 1 104 ? 31.270 43.557 68.760 1.00 20.42 471 LYS A N 1
ATOM 659 C CA . LYS A 1 104 ? 32.081 42.332 68.851 1.00 21.05 471 LYS A CA 1
ATOM 660 C C . LYS A 1 104 ? 33.536 42.569 68.396 1.00 21.94 471 LYS A C 1
ATOM 661 O O . LYS A 1 104 ? 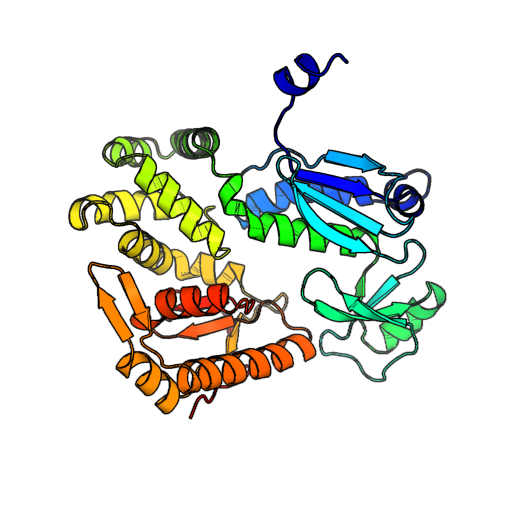33.937 43.706 68.115 1.00 21.26 471 LYS A O 1
ATOM 667 N N . PHE A 1 105 ? 34.314 41.480 68.329 1.00 21.87 472 PHE A N 1
ATOM 668 C CA . PHE A 1 105 ? 35.711 41.529 67.942 1.00 21.57 472 PHE A CA 1
ATOM 669 C C . PHE A 1 105 ? 36.020 40.430 66.948 1.00 21.85 472 PHE A C 1
ATOM 670 O O . PHE A 1 105 ? 35.375 39.378 66.949 1.00 22.91 472 PHE A O 1
ATOM 678 N N . LEU A 1 106 ? 36.987 40.690 66.076 1.00 21.38 473 LEU A N 1
ATOM 679 C CA . LEU A 1 106 ? 37.357 39.750 65.037 1.00 21.94 473 LEU A CA 1
ATOM 680 C C . LEU A 1 106 ? 38.631 39.048 65.441 1.00 22.38 473 LEU A C 1
ATOM 681 O O . LEU A 1 106 ? 39.593 39.675 65.871 1.00 22.93 473 LEU A O 1
ATOM 686 N N . ALA A 1 107 ? 38.629 37.735 65.320 1.00 23.15 474 ALA A N 1
ATOM 687 C CA . ALA A 1 107 ? 39.758 36.937 65.760 1.00 23.64 474 ALA A CA 1
ATOM 688 C C . ALA A 1 107 ? 40.264 36.193 64.550 1.00 24.89 474 ALA A C 1
ATOM 689 O O . ALA A 1 107 ? 39.461 35.658 63.760 1.00 25.33 474 ALA A O 1
ATOM 691 N N . MET A 1 108 ? 41.582 36.139 64.392 1.00 26.14 475 MET A N 1
ATOM 692 C CA . MET A 1 108 ? 42.139 35.555 63.174 1.00 27.96 475 MET A CA 1
ATOM 693 C C . MET A 1 108 ? 43.278 34.620 63.424 1.00 28.11 475 MET A C 1
ATOM 694 O O . MET A 1 108 ? 44.066 34.826 64.332 1.00 28.28 475 MET A O 1
ATOM 699 N N . ASN A 1 109 ? 43.354 33.585 62.606 1.00 28.85 476 ASN A N 1
ATOM 700 C CA . ASN A 1 109 ? 44.530 32.747 62.597 1.00 30.41 476 ASN A CA 1
ATOM 701 C C . ASN A 1 109 ? 45.548 33.401 61.667 1.00 30.90 476 ASN A C 1
ATOM 702 O O . ASN A 1 109 ? 45.344 33.466 60.453 1.00 31.70 476 ASN A O 1
ATOM 707 N N . THR A 1 110 ? 46.621 33.921 62.247 1.00 31.29 477 THR A N 1
ATOM 708 C CA . THR A 1 110 ? 47.712 34.464 61.452 1.00 31.90 477 THR A CA 1
ATOM 709 C C . THR A 1 110 ? 48.915 33.523 61.480 1.00 32.17 477 THR A C 1
ATOM 710 O O . THR A 1 110 ? 50.035 33.955 61.261 1.00 32.52 477 THR A O 1
ATOM 714 N N . GLY A 1 111 ? 48.673 32.242 61.759 1.00 32.17 478 GLY A N 1
ATOM 715 C CA . GLY A 1 111 ? 49.704 31.229 61.686 1.00 31.94 478 GLY A CA 1
ATOM 716 C C . GLY A 1 111 ? 50.304 30.827 63.013 1.00 32.91 478 GLY A C 1
ATOM 717 O O . GLY A 1 111 ? 51.361 30.217 63.047 1.00 33.40 478 GLY A O 1
ATOM 718 N N . PHE A 1 112 ? 49.646 31.152 64.121 1.00 33.60 479 PHE A N 1
ATOM 719 C CA . PHE A 1 112 ? 50.174 30.740 65.428 1.00 33.52 479 PHE A CA 1
ATOM 720 C C . PHE A 1 112 ? 49.119 30.109 66.353 1.00 33.03 479 PHE A C 1
ATOM 721 O O . PHE A 1 112 ? 49.393 29.852 67.534 1.00 33.02 479 PHE A O 1
ATOM 729 N N . VAL A 1 113 ? 47.935 29.837 65.805 1.00 31.47 480 VAL A N 1
ATOM 730 C CA . VAL A 1 113 ? 46.831 29.253 66.571 1.00 30.38 480 VAL A CA 1
ATOM 731 C C . VAL A 1 113 ? 47.130 27.834 67.092 1.00 30.47 480 VAL A C 1
ATOM 732 O O . VAL A 1 113 ? 47.605 26.968 66.344 1.00 30.50 480 VAL A O 1
ATOM 736 N N . ASN A 1 114 ? 46.883 27.632 68.387 1.00 29.01 481 ASN A N 1
ATOM 737 C CA . ASN A 1 114 ? 47.035 26.330 69.015 1.00 29.13 481 ASN A CA 1
ATOM 738 C C . ASN A 1 114 ? 45.740 25.545 68.786 1.00 29.92 481 ASN A C 1
ATOM 739 O O . ASN A 1 114 ? 45.671 24.704 67.887 1.00 30.25 481 ASN A O 1
ATOM 744 N N . ARG A 1 115 ? 44.712 25.862 69.575 1.00 30.10 482 ARG A N 1
ATOM 745 C CA . ARG A 1 115 ? 43.398 25.226 69.484 1.00 29.95 482 ARG A CA 1
ATOM 746 C C . ARG A 1 115 ? 42.376 26.231 68.952 1.00 29.00 482 ARG A C 1
ATOM 747 O O . ARG A 1 115 ? 42.332 27.364 69.419 1.00 28.30 482 ARG A O 1
ATOM 755 N N . GLU A 1 116 ? 41.578 25.824 67.964 1.00 28.75 483 GLU A N 1
ATOM 756 C CA . GLU A 1 116 ? 40.510 26.668 67.408 1.00 29.01 483 GLU A CA 1
ATOM 757 C C . GLU A 1 116 ? 39.466 27.033 68.459 1.00 27.88 483 GLU A C 1
ATOM 758 O O . GLU A 1 116 ? 39.124 26.214 69.295 1.00 27.98 483 GLU A O 1
ATOM 764 N N . ILE A 1 117 ? 38.951 28.255 68.398 1.00 26.80 484 ILE A N 1
ATOM 765 C CA . ILE A 1 117 ? 37.923 28.696 69.340 1.00 26.20 484 ILE A CA 1
ATOM 766 C C . ILE A 1 117 ? 36.529 28.789 68.696 1.00 25.58 484 ILE A C 1
ATOM 767 O O . ILE A 1 117 ? 36.402 28.683 67.494 1.00 25.81 484 ILE A O 1
ATOM 772 N N . GLU A 1 118 ? 35.492 28.963 69.512 1.00 25.25 485 GLU A N 1
ATOM 773 C CA . GLU A 1 118 ? 34.122 29.102 69.016 1.00 24.96 485 GLU A CA 1
ATOM 774 C C . GLU A 1 118 ? 33.847 30.550 68.638 1.00 23.38 485 GLU A C 1
ATOM 775 O O . GLU A 1 118 ? 34.266 31.468 69.352 1.00 23.35 485 GLU A O 1
ATOM 781 N N . GLY A 1 119 ? 33.077 30.742 67.571 1.00 21.82 486 GLY A N 1
ATOM 782 C CA . GLY A 1 119 ? 32.558 32.064 67.200 1.00 20.24 486 GLY A CA 1
ATOM 783 C C . GLY A 1 119 ? 31.712 31.999 65.943 1.00 20.15 486 GLY A C 1
ATOM 784 O O . GLY A 1 119 ? 31.343 30.910 65.483 1.00 19.38 486 GLY A O 1
ATOM 785 N N . ILE A 1 120 ? 31.380 33.158 65.381 1.00 19.44 487 ILE A N 1
ATOM 786 C CA . ILE A 1 120 ? 30.693 33.178 64.088 1.00 19.22 487 ILE A CA 1
ATOM 787 C C . ILE A 1 120 ? 31.740 33.251 62.967 1.00 18.60 487 ILE A C 1
ATOM 788 O O . ILE A 1 120 ? 32.537 34.199 62.930 1.00 17.56 487 ILE A O 1
ATOM 793 N N . PRO A 1 121 ? 31.764 32.236 62.073 1.00 18.88 488 PRO A N 1
ATOM 794 C CA . PRO A 1 121 ? 32.730 32.240 60.972 1.00 18.68 488 PRO A CA 1
ATOM 795 C C . PRO A 1 121 ? 32.354 33.318 59.982 1.00 19.17 488 PRO A C 1
ATOM 796 O O . PRO A 1 121 ? 31.157 33.597 59.778 1.00 18.42 488 PRO A O 1
ATOM 800 N N . THR A 1 122 ? 33.372 33.929 59.393 1.00 18.49 489 THR A N 1
ATOM 801 C CA . THR A 1 122 ? 33.164 34.942 58.381 1.00 20.42 489 THR A CA 1
ATOM 802 C C . THR A 1 122 ? 34.422 35.083 57.527 1.00 21.23 489 THR A C 1
ATOM 803 O O . THR A 1 122 ? 35.475 34.509 57.846 1.00 21.36 489 THR A O 1
ATOM 807 N N . LYS A 1 123 ? 34.274 35.830 56.442 1.00 21.64 490 LYS A N 1
ATOM 808 C CA . LYS A 1 123 ? 35.349 36.269 55.581 1.00 23.67 490 LYS A CA 1
ATOM 809 C C . LYS A 1 123 ? 35.566 37.735 55.890 1.00 23.47 490 LYS A C 1
ATOM 810 O O . LYS A 1 123 ? 34.694 38.564 55.693 1.00 24.03 490 LYS A O 1
ATOM 816 N N . GLU A 1 124 ? 36.737 38.029 56.399 1.00 24.00 491 GLU A N 1
ATOM 817 C CA . GLU A 1 124 ? 37.218 39.366 56.606 1.00 24.89 491 GLU A CA 1
ATOM 818 C C . GLU A 1 124 ? 37.221 40.138 55.255 1.00 25.68 491 GLU A C 1
ATOM 819 O O . GLU A 1 124 ? 37.609 39.584 54.236 1.00 24.78 491 GLU A O 1
ATOM 825 N N . PRO A 1 125 ? 36.741 41.410 55.234 1.00 27.02 492 PRO A N 1
ATOM 826 C CA . PRO A 1 125 ? 36.468 42.107 53.953 1.00 27.71 492 PRO A CA 1
ATOM 827 C C . PRO A 1 125 ? 37.670 42.652 53.188 1.00 28.36 492 PRO A C 1
ATOM 828 O O . PRO A 1 125 ? 37.561 42.856 51.980 1.00 30.57 492 PRO A O 1
ATOM 832 N N . ALA A 1 126 ? 38.789 42.900 53.861 1.00 27.56 493 ALA A N 1
ATOM 833 C CA . ALA A 1 126 ? 39.946 43.507 53.210 1.00 27.13 493 ALA A CA 1
ATOM 834 C C . ALA A 1 126 ? 40.669 42.556 52.253 1.00 27.25 493 ALA A C 1
ATOM 835 O O . ALA A 1 126 ? 41.096 42.980 51.178 1.00 27.21 493 ALA A O 1
ATOM 837 N N . PHE A 1 127 ? 40.799 41.282 52.635 1.00 26.24 494 PHE A N 1
ATOM 838 C CA . PHE A 1 127 ? 41.540 40.318 51.817 1.00 26.54 494 PHE A CA 1
ATOM 839 C C . PHE A 1 127 ? 40.785 39.012 51.565 1.00 26.22 494 PHE A C 1
ATOM 840 O O . PHE A 1 127 ? 41.247 38.173 50.810 1.00 25.20 494 PHE A O 1
ATOM 848 N N . GLY A 1 128 ? 39.633 38.850 52.211 1.00 25.85 495 GLY A N 1
ATOM 849 C CA . GLY A 1 128 ? 38.820 37.643 52.064 1.00 25.55 495 GLY A CA 1
ATOM 850 C C . GLY A 1 128 ? 39.303 36.460 52.886 1.00 25.16 495 GLY A C 1
ATOM 851 O O . GLY A 1 128 ? 38.967 35.317 52.579 1.00 24.54 495 GLY A O 1
ATOM 852 N N . MET A 1 129 ? 40.094 36.735 53.923 1.00 24.86 496 MET A N 1
ATOM 853 C CA . MET A 1 129 ? 40.610 35.686 54.802 1.00 24.99 496 MET A CA 1
ATOM 854 C C . MET A 1 129 ? 39.553 35.247 55.796 1.00 24.22 496 MET A C 1
ATOM 855 O O . MET A 1 129 ? 38.680 36.061 56.165 1.00 24.04 496 MET A O 1
ATOM 860 N N . ASP A 1 130 ? 39.631 33.977 56.212 1.00 22.47 497 ASP A N 1
ATOM 861 C CA . ASP A 1 130 ? 38.781 33.424 57.269 1.00 23.30 497 ASP A CA 1
ATOM 862 C C . ASP A 1 130 ? 39.003 34.145 58.606 1.00 22.41 497 ASP A C 1
ATOM 863 O O . ASP A 1 130 ? 40.137 34.511 58.935 1.00 22.04 497 ASP A O 1
ATOM 868 N N . ALA A 1 131 ? 37.920 34.303 59.375 1.00 20.53 498 ALA A N 1
ATOM 869 C CA . ALA A 1 131 ? 37.966 34.921 60.685 1.00 19.92 498 ALA A CA 1
ATOM 870 C C . ALA A 1 131 ? 36.744 34.478 61.499 1.00 20.46 498 ALA A C 1
ATOM 871 O O . ALA A 1 131 ? 35.836 33.842 60.969 1.00 20.38 498 ALA A O 1
ATOM 873 N N . LEU A 1 132 ? 36.742 34.807 62.790 1.00 20.74 499 LEU A N 1
ATOM 874 C CA . LEU A 1 132 ? 35.611 34.540 63.674 1.00 20.58 499 LEU A CA 1
ATOM 875 C C . LEU A 1 132 ? 35.228 35.842 64.361 1.00 20.18 499 LEU A C 1
ATOM 876 O O . LEU A 1 132 ? 36.091 36.568 64.876 1.00 20.52 499 LEU A O 1
ATOM 881 N N . TRP A 1 133 ? 33.946 36.161 64.329 1.00 19.71 500 TRP A N 1
ATOM 882 C CA . TRP A 1 133 ? 33.424 37.193 65.213 1.00 20.26 500 TRP A CA 1
ATOM 883 C C . TRP A 1 133 ? 33.252 36.572 66.597 1.00 19.74 500 TRP A C 1
ATOM 884 O O . TRP A 1 133 ? 32.642 35.502 66.730 1.00 18.60 500 TRP A O 1
ATOM 895 N N . ILE A 1 134 ? 33.787 37.242 67.614 1.00 19.35 501 ILE A N 1
ATOM 896 C CA . ILE A 1 134 ? 33.738 36.742 68.980 1.00 19.62 501 ILE A CA 1
ATOM 897 C C . ILE A 1 134 ? 33.362 37.871 69.927 1.00 20.50 501 ILE A C 1
ATOM 898 O O . ILE A 1 134 ? 33.610 39.051 69.627 1.00 21.59 501 ILE A O 1
ATOM 903 N N . ASP A 1 135 ? 32.773 37.503 71.065 1.00 20.70 502 ASP A N 1
ATOM 904 C CA . ASP A 1 135 ? 32.419 38.450 72.133 1.00 21.50 502 ASP A CA 1
ATOM 905 C C . ASP A 1 135 ? 33.635 38.928 72.941 1.00 20.95 502 ASP A C 1
ATOM 906 O O . ASP A 1 135 ? 34.630 38.200 73.061 1.00 21.38 502 ASP A O 1
ATOM 911 N N . ALA A 1 136 ? 33.548 40.148 73.477 1.00 19.58 503 ALA A N 1
ATOM 912 C CA . ALA A 1 136 ? 34.581 40.711 74.348 1.00 19.71 503 ALA A CA 1
ATOM 913 C C . ALA A 1 136 ? 35.119 39.687 75.370 1.00 19.95 503 ALA A C 1
ATOM 914 O O . ALA A 1 136 ? 36.314 39.601 75.585 1.00 19.39 503 ALA A O 1
ATOM 916 N N . LYS A 1 137 ? 34.224 38.933 76.003 1.00 19.97 504 LYS A N 1
ATOM 917 C CA . LYS A 1 137 ? 34.617 37.973 77.038 1.00 20.80 504 LYS A CA 1
ATOM 918 C C . LYS A 1 137 ? 35.382 36.760 76.478 1.00 20.51 504 LYS A C 1
ATOM 919 O O . LYS A 1 137 ? 35.866 35.931 77.244 1.00 19.67 504 LYS A O 1
ATOM 925 N N . ASN A 1 138 ? 35.471 36.660 75.153 1.00 20.22 505 ASN A N 1
ATOM 926 C CA . ASN A 1 138 ? 36.182 35.566 74.504 1.00 21.23 505 ASN A CA 1
ATOM 927 C C . ASN A 1 138 ? 37.632 35.935 74.204 1.00 21.64 505 ASN A C 1
ATOM 928 O O . ASN A 1 138 ? 38.464 35.059 73.935 1.00 21.53 505 ASN A O 1
ATOM 933 N N . LYS A 1 139 ? 37.927 37.235 74.259 1.00 22.07 506 LYS A N 1
ATOM 934 C CA . LYS A 1 139 ? 39.216 37.779 73.842 1.00 23.32 506 LYS A CA 1
ATOM 935 C C . LYS A 1 139 ? 40.386 37.119 74.558 1.00 23.16 506 LYS A C 1
ATOM 936 O O . LYS A 1 139 ? 41.375 36.727 73.925 1.00 23.79 506 LYS A O 1
ATOM 942 N N . GLU A 1 140 ? 40.252 36.979 75.874 1.00 22.06 507 GLU A N 1
ATOM 943 C CA . GLU A 1 140 ? 41.322 36.472 76.722 1.00 21.36 507 GLU A CA 1
ATOM 944 C C . GLU A 1 140 ? 41.803 35.062 76.324 1.00 21.45 507 GLU A C 1
ATOM 945 O O . GLU A 1 140 ? 43.010 34.850 76.123 1.00 20.54 507 GLU A O 1
ATOM 951 N N . GLU A 1 141 ? 40.869 34.118 76.220 1.00 20.85 508 GLU A N 1
ATOM 952 C CA . GLU A 1 141 ? 41.185 32.772 75.763 1.00 22.95 508 GLU A CA 1
ATOM 953 C C . GLU A 1 141 ? 41.622 32.752 74.290 1.00 23.20 508 GLU A C 1
ATOM 954 O O . GLU A 1 141 ? 42.513 31.983 73.917 1.00 23.29 508 GLU A O 1
ATOM 960 N N . ALA A 1 142 ? 41.019 33.600 73.464 1.00 22.73 509 ALA A N 1
ATOM 961 C CA . ALA A 1 142 ? 41.428 33.669 72.067 1.00 23.48 509 ALA A CA 1
ATOM 962 C C . ALA A 1 142 ? 42.919 33.992 72.040 1.00 23.72 509 ALA A C 1
ATOM 963 O O . ALA A 1 142 ? 43.694 33.325 71.349 1.00 24.92 509 ALA A O 1
ATOM 965 N N . ILE A 1 143 ? 43.325 34.967 72.850 1.00 22.91 510 ILE A N 1
ATOM 966 C CA . ILE A 1 143 ? 44.719 35.364 72.910 1.00 22.37 510 ILE A CA 1
ATOM 967 C C . ILE A 1 143 ? 45.614 34.228 73.422 1.00 22.22 510 ILE A C 1
ATOM 968 O O . ILE A 1 143 ? 46.714 34.019 72.906 1.00 22.22 510 ILE A O 1
ATOM 973 N N . ILE A 1 144 ? 45.130 33.476 74.408 1.00 22.51 511 ILE A N 1
ATOM 974 C CA . ILE A 1 144 ? 45.872 32.328 74.961 1.00 21.78 511 ILE A CA 1
ATOM 975 C C . ILE A 1 144 ? 46.139 31.261 73.884 1.00 20.99 511 ILE A C 1
ATOM 976 O O . ILE A 1 144 ? 47.181 30.596 73.892 1.00 19.12 511 ILE A O 1
ATOM 981 N N . GLN A 1 145 ? 45.187 31.136 72.958 1.00 20.84 512 GLN A N 1
ATOM 982 C CA . GLN A 1 145 ? 45.244 30.159 71.875 1.00 20.94 512 GLN A CA 1
ATOM 983 C C . GLN A 1 145 ? 46.024 30.665 70.644 1.00 21.18 512 GLN A C 1
ATOM 984 O O . GLN A 1 145 ? 46.091 29.988 69.619 1.00 20.99 512 GLN A O 1
ATOM 990 N N . GLY A 1 146 ? 46.629 31.845 70.773 1.00 21.34 513 GLY A N 1
ATOM 991 C CA . GLY A 1 146 ? 47.470 32.420 69.727 1.00 20.73 513 GLY A CA 1
ATOM 992 C C . GLY A 1 146 ? 46.754 33.183 68.619 1.00 21.09 513 GLY A C 1
ATOM 993 O O . GLY A 1 146 ? 47.345 33.425 67.572 1.00 21.25 513 GLY A O 1
ATOM 994 N N . TYR A 1 147 ? 45.499 33.575 68.835 1.00 20.68 514 TYR A N 1
ATOM 995 C CA . TYR A 1 147 ? 44.803 34.390 67.835 1.00 21.81 514 TYR A CA 1
ATOM 996 C C . TYR A 1 147 ? 45.278 35.835 67.823 1.00 22.51 514 TYR A C 1
ATOM 997 O O . TYR A 1 147 ? 45.802 36.340 68.826 1.00 22.88 514 TYR A O 1
ATOM 1006 N N . THR A 1 148 ? 45.090 36.492 66.685 1.00 22.54 515 THR A N 1
ATOM 1007 C CA . THR A 1 148 ? 45.179 37.945 66.614 1.00 23.59 515 THR A CA 1
ATOM 1008 C C . THR A 1 148 ? 43.766 38.504 66.691 1.00 24.23 515 THR A C 1
ATOM 1009 O O . THR A 1 148 ? 42.858 37.996 66.050 1.00 24.79 515 THR A O 1
ATOM 1013 N N . ILE A 1 149 ? 43.589 39.554 67.474 1.00 25.38 516 ILE A N 1
ATOM 1014 C CA . ILE A 1 149 ? 42.288 40.158 67.654 1.00 26.29 516 ILE A CA 1
ATOM 1015 C C . ILE A 1 149 ? 42.281 41.541 67.014 1.00 26.62 516 ILE A C 1
ATOM 1016 O O . ILE A 1 149 ? 43.178 42.334 67.254 1.00 25.80 516 ILE A O 1
ATOM 1021 N N . ILE A 1 150 ? 41.249 41.818 66.217 1.00 27.73 517 ILE A N 1
ATOM 1022 C CA . ILE A 1 150 ? 41.080 43.103 65.554 1.00 28.17 517 ILE A CA 1
ATOM 1023 C C . ILE A 1 150 ? 39.683 43.644 65.874 1.00 28.36 517 ILE A C 1
ATOM 1024 O O . ILE A 1 150 ? 38.697 42.906 65.849 1.00 27.99 517 ILE A O 1
ATOM 1029 N N . ASP A 1 151 ? 39.585 44.930 66.169 1.00 28.34 518 ASP A N 1
ATOM 1030 C CA . ASP A 1 151 ? 38.281 45.480 66.481 1.00 29.05 518 ASP A CA 1
ATOM 1031 C C . ASP A 1 151 ? 37.587 46.058 65.248 1.00 27.79 518 ASP A C 1
ATOM 1032 O O . ASP A 1 151 ? 38.232 46.254 64.220 1.00 28.04 518 ASP A O 1
ATOM 1037 N N . PRO A 1 152 ? 36.262 46.283 65.338 1.00 27.33 519 PRO A N 1
ATOM 1038 C CA . PRO A 1 152 ? 35.438 46.726 64.213 1.00 27.56 519 PRO A CA 1
ATOM 1039 C C . PRO A 1 152 ? 35.985 47.943 63.467 1.00 27.53 519 PRO A C 1
ATOM 1040 O O . PRO A 1 152 ? 36.140 47.880 62.242 1.00 28.92 519 PRO A O 1
ATOM 1044 N N . SER A 1 153 ? 36.301 49.016 64.183 1.00 27.06 520 SER A N 1
ATOM 1045 C CA . SER A 1 153 ? 36.862 50.213 63.545 1.00 27.16 520 SER A CA 1
ATOM 1046 C C . SER A 1 153 ? 38.067 49.884 62.682 1.00 26.57 520 SER A C 1
ATOM 1047 O O . SER A 1 153 ? 38.149 50.321 61.537 1.00 27.10 520 SER A O 1
ATOM 1050 N N . THR A 1 154 ? 38.990 49.099 63.233 1.00 26.05 521 THR A N 1
ATOM 1051 C CA . THR A 1 154 ? 40.176 48.685 62.499 1.00 24.75 521 THR A CA 1
ATOM 1052 C C . THR A 1 154 ? 39.803 47.886 61.247 1.00 24.43 521 THR A C 1
ATOM 1053 O O . THR A 1 154 ? 40.440 48.051 60.213 1.00 25.09 521 THR A O 1
ATOM 1057 N N . VAL A 1 155 ? 38.783 47.033 61.324 1.00 22.90 522 VAL A N 1
ATOM 1058 C CA . VAL A 1 155 ? 38.407 46.235 60.146 1.00 22.00 522 VAL A CA 1
ATOM 1059 C C . VAL A 1 155 ? 37.970 47.184 59.027 1.00 20.94 522 VAL A C 1
ATOM 1060 O O . VAL A 1 155 ? 38.418 47.071 57.884 1.00 19.75 522 VAL A O 1
ATOM 1064 N N . ILE A 1 156 ? 37.087 48.121 59.375 1.00 20.53 523 ILE A N 1
ATOM 1065 C CA . ILE A 1 156 ? 36.595 49.109 58.419 1.00 19.67 523 ILE A CA 1
ATOM 1066 C C . ILE A 1 156 ? 37.764 49.930 57.906 1.00 19.87 523 ILE A C 1
ATOM 1067 O O . ILE A 1 156 ? 37.887 50.124 56.708 1.00 20.86 523 ILE A O 1
ATOM 1072 N N . ALA A 1 157 ? 38.634 50.386 58.802 1.00 20.09 524 ALA A N 1
ATOM 1073 C CA . ALA A 1 157 ? 39.780 51.207 58.404 1.00 21.00 524 ALA A CA 1
ATOM 1074 C C . ALA A 1 157 ? 40.715 50.475 57.419 1.00 22.23 524 ALA A C 1
ATOM 1075 O O . ALA A 1 157 ? 41.215 51.074 56.447 1.00 21.92 524 ALA A O 1
ATOM 1077 N N . THR A 1 158 ? 40.944 49.187 57.678 1.00 22.53 525 THR A N 1
ATOM 1078 C CA . THR A 1 158 ? 41.869 48.387 56.880 1.00 23.01 525 THR A CA 1
ATOM 1079 C C . THR A 1 158 ? 41.256 48.183 55.513 1.00 22.44 525 THR A C 1
ATOM 1080 O O . THR A 1 158 ? 41.932 48.345 54.487 1.00 22.45 525 THR A O 1
ATOM 1084 N N . HIS A 1 159 ? 39.963 47.863 55.516 1.00 21.32 526 HIS A N 1
ATOM 1085 C CA . HIS A 1 159 ? 39.185 47.750 54.280 1.00 20.54 526 HIS A CA 1
ATOM 1086 C C . HIS A 1 159 ? 39.276 49.031 53.457 1.00 19.49 526 HIS A C 1
ATOM 1087 O O . HIS A 1 159 ? 39.652 48.992 52.288 1.00 18.79 526 HIS A O 1
ATOM 1094 N N . THR A 1 160 ? 38.932 50.153 54.076 1.00 18.00 527 THR A N 1
ATOM 1095 C CA . THR A 1 160 ? 39.021 51.435 53.407 1.00 18.34 527 THR A CA 1
ATOM 1096 C C . THR A 1 160 ? 40.434 51.717 52.878 1.00 18.44 527 THR A C 1
ATOM 1097 O O . THR A 1 160 ? 40.602 52.133 51.733 1.00 17.62 527 THR A O 1
ATOM 1101 N N . SER A 1 161 ? 41.445 51.482 53.705 1.00 19.10 528 SER A N 1
ATOM 1102 C CA . SER A 1 161 ? 42.837 51.626 53.271 1.00 20.07 528 SER A CA 1
ATOM 1103 C C . SER A 1 161 ? 43.138 50.824 51.998 1.00 20.48 528 SER A C 1
ATOM 1104 O O . SER A 1 161 ? 43.644 51.381 51.015 1.00 21.33 528 SER A O 1
ATOM 1107 N N . GLU A 1 162 ? 42.819 49.532 52.022 1.00 20.26 529 GLU A N 1
ATOM 1108 C CA . GLU A 1 162 ? 42.965 48.654 50.854 1.00 20.89 529 GLU A CA 1
ATOM 1109 C C . GLU A 1 162 ? 42.224 49.155 49.609 1.00 20.95 529 GLU A C 1
ATOM 1110 O O . GLU A 1 162 ? 42.706 48.972 48.483 1.00 21.55 529 GLU A O 1
ATOM 1116 N N . LEU A 1 163 ? 41.071 49.791 49.804 1.00 20.25 530 LEU A N 1
ATOM 1117 C CA . LEU A 1 163 ? 40.310 50.321 48.667 1.00 20.53 530 LEU A CA 1
ATOM 1118 C C . LEU A 1 163 ? 40.970 51.552 48.075 1.00 21.26 530 LEU A C 1
ATOM 1119 O O . LEU A 1 163 ? 40.938 51.735 46.852 1.00 22.46 530 LEU A O 1
ATOM 1124 N N . VAL A 1 164 ? 41.591 52.387 48.910 1.00 21.43 531 VAL A N 1
ATOM 1125 C CA . VAL A 1 164 ? 42.291 53.545 48.354 1.00 22.08 531 VAL A CA 1
ATOM 1126 C C . VAL A 1 164 ? 43.555 53.122 47.620 1.00 22.23 531 VAL A C 1
ATOM 1127 O O . VAL A 1 164 ? 43.881 53.709 46.596 1.00 22.19 531 VAL A O 1
ATOM 1131 N N . LYS A 1 165 ? 44.247 52.101 48.132 1.00 22.73 532 LYS A N 1
ATOM 1132 C CA . LYS A 1 165 ? 45.358 51.493 47.398 1.00 22.18 532 LYS A CA 1
ATOM 1133 C C . LYS A 1 165 ? 44.868 50.992 46.047 1.00 21.72 532 LYS A C 1
ATOM 1134 O O . LYS A 1 165 ? 45.444 51.312 45.029 1.00 21.26 532 LYS A O 1
ATOM 1140 N N . LYS A 1 166 ? 43.764 50.252 46.034 1.00 23.09 533 LYS A N 1
ATOM 1141 C CA . LYS A 1 166 ? 43.180 49.777 44.762 1.00 24.10 533 LYS A CA 1
ATOM 1142 C C . LYS A 1 166 ? 42.893 50.900 43.728 1.00 23.66 533 LYS A C 1
ATOM 1143 O O . LYS A 1 166 ? 43.102 50.715 42.535 1.00 24.20 533 LYS A O 1
ATOM 1149 N N . TYR A 1 167 ? 42.433 52.056 44.184 1.00 23.60 534 TYR A N 1
ATOM 1150 C CA . TYR A 1 167 ? 42.055 53.136 43.267 1.00 23.65 534 TYR A CA 1
ATOM 1151 C C . TYR A 1 167 ? 43.014 54.311 43.369 1.00 23.07 534 TYR A C 1
ATOM 1152 O O . TYR A 1 167 ? 42.645 55.448 43.085 1.00 23.40 534 TYR A O 1
ATOM 1161 N N . ALA A 1 168 ? 44.235 54.029 43.804 1.00 22.98 535 ALA A N 1
ATOM 1162 C CA . ALA A 1 168 ? 45.268 55.044 43.956 1.00 23.02 535 ALA A CA 1
ATOM 1163 C C . ALA A 1 168 ? 45.456 55.836 42.677 1.00 23.31 535 ALA A C 1
ATOM 1164 O O . ALA A 1 168 ? 45.622 57.056 42.732 1.00 24.17 535 ALA A O 1
ATOM 1166 N N . GLU A 1 1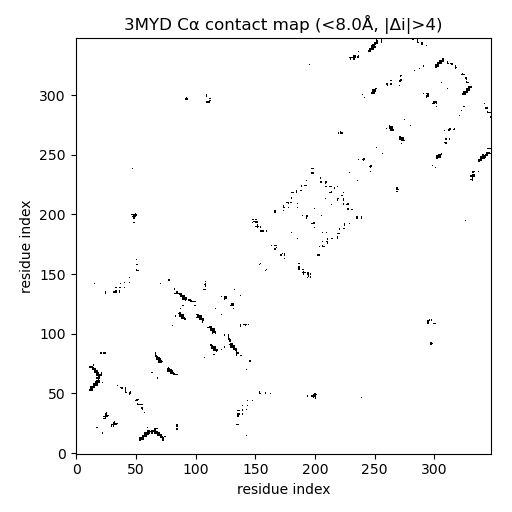69 ? 45.433 55.134 41.540 1.00 24.11 536 GLU A N 1
ATOM 1167 C CA . GLU A 1 169 ? 45.457 55.734 40.195 1.00 25.49 536 GLU A CA 1
ATOM 1168 C C . GLU A 1 169 ? 44.694 57.056 40.112 1.00 26.10 536 GLU A C 1
ATOM 1169 O O . GLU A 1 169 ? 45.230 58.064 39.665 1.00 25.59 536 GLU A O 1
ATOM 1175 N N . ASP A 1 170 ? 43.435 57.023 40.545 1.00 26.98 537 ASP A N 1
ATOM 1176 C CA . ASP A 1 170 ? 42.488 58.105 40.307 1.00 29.33 537 ASP A CA 1
ATOM 1177 C C . ASP A 1 170 ? 42.894 59.404 41.011 1.00 29.84 537 ASP A C 1
ATOM 1178 O O . ASP A 1 170 ? 42.657 60.489 40.488 1.00 30.61 537 ASP A O 1
ATOM 1183 N N . PHE A 1 171 ? 43.547 59.284 42.166 1.00 30.40 538 PHE A N 1
ATOM 1184 C CA . PHE A 1 171 ? 44.021 60.443 42.918 1.00 30.55 538 PHE A CA 1
ATOM 1185 C C . PHE A 1 171 ? 45.236 61.087 42.278 1.00 30.58 538 PHE A C 1
ATOM 1186 O O . PHE A 1 171 ? 45.714 62.111 42.757 1.00 31.82 538 PHE A O 1
ATOM 1194 N N . ILE A 1 172 ? 45.743 60.495 41.204 1.00 30.29 539 ILE A N 1
ATOM 1195 C CA . ILE A 1 172 ? 46.881 61.070 40.504 1.00 29.35 539 ILE A CA 1
ATOM 1196 C C . ILE A 1 172 ? 46.356 61.873 39.341 1.00 29.08 539 ILE A C 1
ATOM 1197 O O . ILE A 1 172 ? 46.484 61.480 38.182 1.00 28.60 539 ILE A O 1
ATOM 1202 N N . THR A 1 173 ? 45.744 63.005 39.683 1.00 29.26 540 THR A N 1
ATOM 1203 C CA . THR A 1 173 ? 45.253 63.984 38.710 1.00 28.81 540 THR A CA 1
ATOM 1204 C C . THR A 1 173 ? 46.400 64.856 38.213 1.00 28.52 540 THR A C 1
ATOM 1205 O O . THR A 1 173 ? 47.463 64.910 38.842 1.00 28.42 540 THR A O 1
ATOM 1209 N N . LYS A 1 174 ? 46.174 65.538 37.089 1.00 28.25 541 LYS A N 1
ATOM 1210 C CA . LYS A 1 174 ? 47.102 66.561 36.580 1.00 27.98 541 LYS A CA 1
ATOM 1211 C C . LYS A 1 174 ? 47.559 67.524 37.675 1.00 27.20 541 LYS A C 1
ATOM 1212 O O . LYS A 1 174 ? 48.726 67.911 37.721 1.00 26.94 541 LYS A O 1
ATOM 1218 N N . ASP A 1 175 ? 46.640 67.896 38.559 1.00 26.51 542 ASP A N 1
ATOM 1219 C CA . ASP A 1 175 ? 46.972 68.801 39.648 1.00 26.46 542 ASP A CA 1
ATOM 1220 C C . ASP A 1 175 ? 47.811 68.162 40.752 1.00 25.79 542 ASP A C 1
ATOM 1221 O O . ASP A 1 175 ? 48.599 68.844 41.400 1.00 25.72 542 ASP A O 1
ATOM 1226 N N . GLU A 1 176 ? 47.662 66.856 40.954 1.00 25.30 543 GLU A N 1
ATOM 1227 C CA . GLU A 1 176 ? 48.530 66.145 41.900 1.00 24.84 543 GLU A CA 1
ATOM 1228 C C . GLU A 1 176 ? 49.934 65.947 41.335 1.00 23.76 543 GLU A C 1
ATOM 1229 O O . GLU A 1 176 ? 50.920 66.105 42.054 1.00 23.42 543 GLU A O 1
ATOM 1235 N N . VAL A 1 177 ? 50.015 65.616 40.050 1.00 23.15 544 VAL A N 1
ATOM 1236 C CA . VAL A 1 177 ? 51.294 65.499 39.349 1.00 23.27 544 VAL A CA 1
ATOM 1237 C C . VAL A 1 177 ? 52.077 66.814 39.425 1.00 23.73 544 VAL A C 1
ATOM 1238 O O . VAL A 1 177 ? 53.233 66.841 39.866 1.00 23.37 544 VAL A O 1
ATOM 1242 N N . LYS A 1 178 ? 51.429 67.900 39.005 1.00 24.13 545 LYS A N 1
ATOM 1243 C CA . LYS A 1 178 ? 52.017 69.229 39.079 1.00 24.72 545 LYS A CA 1
ATOM 1244 C C . LYS A 1 178 ? 52.531 69.487 40.497 1.00 24.60 545 LYS A C 1
ATOM 1245 O O . LYS A 1 178 ? 53.643 69.987 40.683 1.00 24.53 545 LYS A O 1
ATOM 1251 N N . SER A 1 179 ? 51.724 69.110 41.485 1.00 24.55 546 SER A N 1
ATOM 1252 C CA . SER A 1 179 ? 52.043 69.344 42.887 1.00 24.95 546 SER A CA 1
ATOM 1253 C C . SER A 1 179 ? 53.169 68.448 43.403 1.00 25.58 546 SER A C 1
ATOM 1254 O O . SER A 1 179 ? 53.882 68.829 44.331 1.00 25.69 546 SER A O 1
ATOM 1257 N N . LEU A 1 180 ? 53.327 67.264 42.814 1.00 25.78 547 LEU A N 1
ATOM 1258 C CA . LEU A 1 180 ? 54.396 66.360 43.236 1.00 26.75 547 LEU A CA 1
ATOM 1259 C C . LEU A 1 180 ? 55.758 66.844 42.736 1.00 27.41 547 LEU A C 1
ATOM 1260 O O . LEU A 1 180 ? 56.744 66.824 43.482 1.00 27.28 547 LEU A O 1
ATOM 1265 N N . LEU A 1 181 ? 55.803 67.281 41.479 1.00 28.47 548 LEU A N 1
ATOM 1266 C CA . LEU A 1 181 ? 57.010 67.879 40.906 1.00 29.70 548 LEU A CA 1
ATOM 1267 C C . LEU A 1 181 ? 57.407 69.130 41.684 1.00 30.48 548 LEU A C 1
ATOM 1268 O O . LEU A 1 181 ? 58.553 69.256 42.112 1.00 30.46 548 LEU A O 1
ATOM 1273 N N . GLU A 1 182 ? 56.445 70.033 41.880 1.00 31.86 549 GLU A N 1
ATOM 1274 C CA . GLU A 1 182 ? 56.660 71.281 42.614 1.00 33.56 549 GLU A CA 1
ATOM 1275 C C . GLU A 1 182 ? 57.162 71.034 44.042 1.00 34.54 549 GLU A C 1
ATOM 1276 O O . GLU A 1 182 ? 57.987 71.795 44.554 1.00 35.03 549 GLU A O 1
ATOM 1282 N N . ARG A 1 183 ? 56.659 69.974 44.676 1.00 35.61 550 ARG A N 1
ATOM 1283 C CA . ARG A 1 183 ? 57.121 69.561 46.007 1.00 36.66 550 ARG A CA 1
ATOM 1284 C C . ARG A 1 183 ? 58.490 68.868 45.957 1.00 37.28 550 ARG A C 1
ATOM 1285 O O . ARG A 1 183 ? 59.163 68.736 46.984 1.00 37.87 550 ARG A O 1
ATOM 1287 N N . LEU A 1 184 ? 58.893 68.420 44.769 1.00 37.40 551 LEU A N 1
ATOM 1288 C CA . LEU A 1 184 ? 60.236 67.901 44.567 1.00 37.30 551 LEU A CA 1
ATOM 1289 C C . LEU A 1 184 ? 61.180 69.023 44.146 1.00 37.64 551 LEU A C 1
ATOM 1290 O O . LEU A 1 184 ? 62.374 68.979 44.449 1.00 37.54 551 LEU A O 1
ATOM 1295 N N . ALA A 1 185 ? 60.629 70.027 43.463 1.00 37.89 552 ALA A N 1
ATOM 1296 C CA . ALA A 1 185 ? 61.399 71.151 42.919 1.00 38.42 552 ALA A CA 1
ATOM 1297 C C . ALA A 1 185 ? 62.167 71.943 43.975 1.00 38.73 552 ALA A C 1
ATOM 1298 O O . ALA A 1 185 ? 63.218 72.514 43.682 1.00 38.71 552 ALA A O 1
ATOM 1300 N N . LYS A 1 186 ? 61.639 71.960 45.198 1.00 39.40 553 LYS A N 1
ATOM 1301 C CA . LYS A 1 186 ? 62.198 72.752 46.291 1.00 39.86 553 LYS A CA 1
ATOM 1302 C C . LYS A 1 186 ? 63.647 72.398 46.638 1.00 40.41 553 LYS A C 1
ATOM 1303 O O . LYS A 1 186 ? 64.387 73.260 47.118 1.00 40.78 553 LYS A O 1
ATOM 1305 N N . ASP A 1 187 ? 64.057 71.149 46.394 1.00 40.86 554 ASP A N 1
ATOM 1306 C CA . ASP A 1 187 ? 65.462 70.752 46.631 1.00 41.41 554 ASP A CA 1
ATOM 1307 C C . ASP A 1 187 ? 66.070 69.752 45.627 1.00 41.11 554 ASP A C 1
ATOM 1308 O O . ASP A 1 187 ? 67.106 69.138 45.904 1.00 40.94 554 ASP A O 1
ATOM 1313 N N . TYR A 1 188 ? 65.424 69.603 44.471 1.00 40.99 555 TYR A N 1
ATOM 1314 C CA . TYR A 1 188 ? 66.028 68.953 43.297 1.00 40.81 555 TYR A CA 1
ATOM 1315 C C . TYR A 1 188 ? 65.592 69.651 41.996 1.00 40.62 555 TYR A C 1
ATOM 1316 O O . TYR A 1 188 ? 65.110 68.986 41.074 1.00 40.63 555 TYR A O 1
ATOM 1325 N N . PRO A 1 189 ? 65.794 70.988 41.906 1.00 40.32 556 PRO A N 1
ATOM 1326 C CA . PRO A 1 189 ? 65.150 71.815 40.872 1.00 40.10 556 PRO A CA 1
ATOM 1327 C C . PRO A 1 189 ? 65.596 71.527 39.441 1.00 39.92 556 PRO A C 1
ATOM 1328 O O . PRO A 1 189 ? 64.914 71.932 38.493 1.00 39.81 556 PRO A O 1
ATOM 1332 N N . THR A 1 190 ? 66.723 70.835 39.292 1.00 39.85 557 THR A N 1
ATOM 1333 C CA . THR A 1 190 ? 67.307 70.592 37.976 1.00 40.11 557 THR A CA 1
ATOM 1334 C C . THR A 1 190 ? 66.653 69.409 37.273 1.00 39.88 557 THR A C 1
ATOM 1335 O O . THR A 1 190 ? 66.321 69.493 36.090 1.00 39.81 557 THR A O 1
ATOM 1339 N N . ILE A 1 191 ? 66.464 68.314 38.008 1.00 39.65 558 ILE A N 1
ATOM 1340 C CA . ILE A 1 191 ? 65.873 67.095 37.449 1.00 39.41 558 ILE A CA 1
ATOM 1341 C C . ILE A 1 191 ? 64.402 67.298 37.079 1.00 38.75 558 ILE A C 1
ATOM 1342 O O . ILE A 1 191 ? 63.947 66.774 36.059 1.00 38.92 558 ILE A O 1
ATOM 1347 N N . VAL A 1 192 ? 63.672 68.063 37.891 1.00 37.89 559 VAL A N 1
ATOM 1348 C CA . VAL A 1 192 ? 62.293 68.433 37.549 1.00 37.24 559 VAL A CA 1
ATOM 1349 C C . VAL A 1 192 ? 62.262 69.325 36.320 1.00 36.65 559 VAL A C 1
ATOM 1350 O O . VAL A 1 192 ? 61.359 69.212 35.495 1.00 36.56 559 VAL A O 1
ATOM 1354 N N . GLU A 1 193 ? 63.254 70.207 36.207 1.00 35.95 560 GLU A N 1
ATOM 1355 C CA . GLU A 1 193 ? 63.360 71.094 35.062 1.00 35.55 560 GLU A CA 1
ATOM 1356 C C . GLU A 1 193 ? 63.716 70.277 33.821 1.00 34.53 560 GLU A C 1
ATOM 1357 O O . GLU A 1 193 ? 63.099 70.438 32.767 1.00 34.46 560 GLU A O 1
ATOM 1363 N N . GLU A 1 194 ? 64.697 69.387 33.960 1.00 33.54 561 GLU A N 1
ATOM 1364 C CA . GLU A 1 194 ? 65.105 68.491 32.875 1.00 32.53 561 GLU A CA 1
ATOM 1365 C C . GLU A 1 194 ? 63.942 67.627 32.390 1.00 31.85 561 GLU A C 1
ATOM 1366 O O . GLU A 1 194 ? 63.904 67.235 31.224 1.00 31.78 561 GLU A O 1
ATOM 1368 N N . SER A 1 195 ? 62.998 67.352 33.296 1.00 31.03 562 SER A N 1
ATOM 1369 C CA . SER A 1 195 ? 61.808 66.539 33.013 1.00 29.75 562 SER A CA 1
ATOM 1370 C C . SER A 1 195 ? 60.728 67.277 32.219 1.00 29.17 562 SER A C 1
ATOM 1371 O O . SER A 1 195 ? 59.788 66.641 31.730 1.00 28.35 562 SER A O 1
ATOM 1373 N N . LYS A 1 196 ? 60.855 68.605 32.103 1.00 28.48 563 LYS A N 1
ATOM 1374 C CA . LYS A 1 196 ? 59.909 69.411 31.321 1.00 27.99 563 LYS A CA 1
ATOM 1375 C C . LYS A 1 196 ? 59.995 69.032 29.852 1.00 27.70 563 LYS A C 1
ATOM 1376 O O . LYS A 1 196 ? 59.082 69.311 29.076 1.00 27.18 563 LYS A O 1
ATOM 1378 N N . LYS A 1 197 ? 61.096 68.372 29.496 1.00 28.08 564 LYS A N 1
ATOM 1379 C CA . LYS A 1 197 ? 61.332 67.873 28.143 1.00 29.01 564 LYS A CA 1
ATOM 1380 C C . LYS A 1 197 ? 60.421 66.699 27.803 1.00 29.35 564 LYS A C 1
ATOM 1381 O O . LYS A 1 197 ? 60.198 66.402 26.630 1.00 29.24 564 LYS A O 1
ATOM 1383 N N . ILE A 1 198 ? 59.900 66.034 28.831 1.00 30.08 565 ILE A N 1
ATOM 1384 C CA . ILE A 1 198 ? 59.008 64.892 28.636 1.00 30.76 565 ILE A CA 1
ATOM 1385 C C . ILE A 1 198 ? 57.551 65.349 28.572 1.00 31.49 565 ILE A C 1
ATOM 1386 O O . ILE A 1 198 ? 57.115 66.156 29.409 1.00 31.17 565 ILE A O 1
ATOM 1391 N N . PRO A 1 199 ? 56.795 64.845 27.568 1.00 32.19 566 PRO A N 1
ATOM 1392 C CA . PRO A 1 199 ? 55.353 65.114 27.541 1.00 32.91 566 PRO A CA 1
ATOM 1393 C C . PRO A 1 199 ? 54.776 64.735 28.902 1.00 33.46 566 PRO A C 1
ATOM 1394 O O . PRO A 1 199 ? 55.121 63.682 29.438 1.00 33.45 566 PRO A O 1
ATOM 1398 N N . THR A 1 200 ? 53.934 65.591 29.473 1.00 33.94 567 THR A N 1
ATOM 1399 C CA . THR A 1 200 ? 53.480 65.384 30.860 1.00 34.10 567 THR A CA 1
ATOM 1400 C C . THR A 1 200 ? 52.456 64.251 31.005 1.00 33.27 567 THR A C 1
ATOM 1401 O O . THR A 1 200 ? 52.323 63.658 32.081 1.00 32.85 567 THR A O 1
ATOM 1405 N N . GLY A 1 201 ? 51.764 63.937 29.913 1.00 32.57 568 GLY A N 1
ATOM 1406 C CA . GLY A 1 201 ? 50.870 62.787 29.875 1.00 31.48 568 GLY A CA 1
ATOM 1407 C C . GLY A 1 201 ? 51.611 61.489 30.144 1.00 30.73 568 GLY A C 1
ATOM 1408 O O . GLY A 1 201 ? 51.068 60.585 30.771 1.00 31.09 568 GLY A O 1
ATOM 1409 N N . ALA A 1 202 ? 52.859 61.403 29.682 1.00 29.69 569 ALA A N 1
ATOM 1410 C CA . ALA A 1 202 ? 53.659 60.193 29.854 1.00 28.49 569 ALA A CA 1
ATOM 1411 C C . ALA A 1 202 ? 54.074 59.989 31.310 1.00 27.84 569 ALA A C 1
ATOM 1412 O O . ALA A 1 202 ? 53.929 58.883 31.843 1.00 27.25 569 ALA A O 1
ATOM 1414 N N . ILE A 1 203 ? 54.575 61.050 31.948 1.00 26.70 570 ILE A N 1
ATOM 1415 C CA . ILE A 1 203 ? 54.916 60.990 33.369 1.00 25.93 570 ILE A CA 1
ATOM 1416 C C . ILE A 1 203 ? 53.694 60.541 34.162 1.00 26.42 570 ILE A C 1
ATOM 1417 O O . ILE A 1 203 ? 53.758 59.568 34.934 1.00 26.36 570 ILE A O 1
ATOM 1422 N N . ARG A 1 204 ? 52.585 61.254 33.955 1.00 26.44 571 ARG A N 1
ATOM 1423 C CA . ARG A 1 204 ? 51.347 60.985 34.665 1.00 27.03 571 ARG A CA 1
ATOM 1424 C C . ARG A 1 204 ? 50.962 59.524 34.478 1.00 26.74 571 ARG A C 1
ATOM 1425 O O . ARG A 1 204 ? 50.692 58.818 35.453 1.00 26.62 571 ARG A O 1
ATOM 1433 N N . SER A 1 205 ? 50.971 59.093 33.219 1.00 26.29 572 SER A N 1
ATOM 1434 C CA . SER A 1 205 ? 50.617 57.738 32.826 1.00 26.63 572 SER A CA 1
ATOM 1435 C C . SER A 1 205 ? 51.489 56.668 33.499 1.00 25.58 572 SER A C 1
ATOM 1436 O O . SER A 1 205 ? 50.979 55.626 33.927 1.00 26.31 572 SER A O 1
ATOM 1439 N N . VAL A 1 206 ? 52.790 56.932 33.609 1.00 24.16 573 VAL A N 1
ATOM 1440 C CA . VAL A 1 206 ? 53.707 56.019 34.308 1.00 23.09 573 VAL A CA 1
ATOM 1441 C C . VAL A 1 206 ? 53.371 55.930 35.810 1.00 22.62 573 VAL A C 1
ATOM 1442 O O . VAL A 1 206 ? 53.327 54.826 36.382 1.00 21.39 573 VAL A O 1
ATOM 1446 N N . LEU A 1 207 ? 53.123 57.085 36.433 1.00 21.24 574 LEU A N 1
ATOM 1447 C CA . LEU A 1 207 ? 52.739 57.122 37.851 1.00 21.12 574 LEU A CA 1
ATOM 1448 C C . LEU A 1 207 ? 51.458 56.324 38.129 1.00 21.00 574 LEU A C 1
ATOM 1449 O O . LEU A 1 207 ? 51.389 55.592 39.112 1.00 20.56 574 LEU A O 1
ATOM 1454 N N . GLN A 1 208 ? 50.466 56.454 37.253 1.00 20.78 575 GLN A N 1
ATOM 1455 C CA . GLN A 1 208 ? 49.226 55.709 37.385 1.00 21.15 575 GLN A CA 1
ATOM 1456 C C . GLN A 1 208 ? 49.466 54.214 37.224 1.00 21.59 575 GLN A C 1
ATOM 1457 O O . GLN A 1 208 ? 48.950 53.413 38.004 1.00 23.13 575 GLN A O 1
ATOM 1463 N N . ALA A 1 209 ? 50.268 53.846 36.232 1.00 21.63 576 ALA A N 1
ATOM 1464 C CA . ALA A 1 209 ? 50.609 52.443 35.965 1.00 21.64 576 ALA A CA 1
ATOM 1465 C C . ALA A 1 209 ? 51.318 51.772 37.135 1.00 21.26 576 ALA A C 1
ATOM 1466 O O . ALA A 1 209 ? 51.114 50.590 37.395 1.00 21.87 576 ALA A O 1
ATOM 1468 N N . LEU A 1 210 ? 52.148 52.534 37.836 1.00 20.82 577 LEU A N 1
ATOM 1469 C CA . LEU A 1 210 ? 52.808 52.051 39.031 1.00 20.03 577 LEU A CA 1
ATOM 1470 C C . LEU A 1 210 ? 51.786 51.835 40.145 1.00 20.67 577 LEU A C 1
ATOM 1471 O O . LEU A 1 210 ? 51.708 50.740 40.726 1.00 20.90 577 LEU A O 1
ATOM 1476 N N . LEU A 1 211 ? 50.983 52.861 40.429 1.00 19.34 578 LEU A N 1
ATOM 1477 C CA . LEU A 1 211 ? 50.043 52.777 41.531 1.00 19.12 578 LEU A CA 1
ATOM 1478 C C . LEU A 1 211 ? 48.947 51.725 41.269 1.00 19.30 578 LEU A C 1
ATOM 1479 O O . LEU A 1 211 ? 48.469 51.089 42.203 1.00 18.79 578 LEU A O 1
ATOM 1484 N N . HIS A 1 212 ? 48.580 51.553 39.994 1.00 19.93 579 HIS A N 1
ATOM 1485 C CA . HIS A 1 212 ? 47.666 50.505 39.533 1.00 19.60 579 HIS A CA 1
ATOM 1486 C C . HIS A 1 212 ? 48.055 49.107 40.037 1.00 20.17 579 HIS A C 1
ATOM 1487 O O . HIS A 1 212 ? 47.201 48.260 40.291 1.00 19.76 579 HIS A O 1
ATOM 1494 N N . GLU A 1 213 ? 49.352 48.868 40.182 1.00 21.22 580 GLU A N 1
ATOM 1495 C CA . GLU A 1 213 ? 49.826 47.583 40.693 1.00 21.82 580 GLU A CA 1
ATOM 1496 C C . GLU A 1 213 ? 50.457 47.730 42.080 1.00 21.76 580 GLU A C 1
ATOM 1497 O O . GLU A 1 213 ? 51.306 46.931 42.484 1.00 21.05 580 GLU A O 1
ATOM 1503 N N . LYS A 1 214 ? 50.011 48.764 42.803 1.00 21.53 581 LYS A N 1
ATOM 1504 C CA . LYS A 1 214 ? 50.371 48.990 44.209 1.00 22.14 581 LYS A CA 1
ATOM 1505 C C . LYS A 1 214 ? 51.867 49.254 44.446 1.00 21.53 581 LYS A C 1
ATOM 1506 O O . LYS A 1 214 ? 52.402 48.982 45.528 1.00 21.71 581 LYS A O 1
ATOM 1512 N N . ILE A 1 215 ? 52.532 49.800 43.433 1.00 21.03 582 ILE A N 1
ATOM 1513 C CA . ILE A 1 215 ? 53.911 50.251 43.564 1.00 21.53 582 ILE A CA 1
ATOM 1514 C C . ILE A 1 215 ? 53.916 51.729 43.994 1.00 21.58 582 ILE A C 1
ATOM 1515 O O . ILE A 1 215 ? 53.378 52.577 43.279 1.00 21.91 582 ILE A O 1
ATOM 1520 N N . PRO A 1 216 ? 54.517 52.036 45.162 1.00 21.25 583 PRO A N 1
ATOM 1521 C CA . PRO A 1 216 ? 54.625 53.401 45.687 1.00 20.92 583 PRO A CA 1
ATOM 1522 C C . PRO A 1 216 ? 55.341 54.329 44.717 1.00 21.21 583 PRO A C 1
ATOM 1523 O O . PRO A 1 216 ? 56.222 53.890 43.971 1.00 22.32 583 PRO A O 1
ATOM 1527 N N . ILE A 1 217 ? 54.972 55.603 44.739 1.00 20.09 584 ILE A N 1
ATOM 1528 C CA . ILE A 1 217 ? 55.672 56.600 43.958 1.00 19.07 584 ILE A CA 1
ATOM 1529 C C . ILE A 1 217 ? 56.440 57.561 44.874 1.00 20.07 584 ILE A C 1
ATOM 1530 O O . ILE A 1 217 ? 56.798 58.678 44.477 1.00 19.12 584 ILE A O 1
ATOM 1535 N N . LYS A 1 218 ? 56.718 57.118 46.097 1.00 20.36 585 LYS A N 1
ATOM 1536 C CA . LYS A 1 218 ? 57.353 58.014 47.049 1.00 22.35 585 LYS A CA 1
ATOM 1537 C C . LYS A 1 218 ? 58.794 58.400 46.680 1.00 23.06 585 LYS A C 1
ATOM 1538 O O . LYS A 1 218 ? 59.300 59.396 47.201 1.00 23.87 585 LYS A O 1
ATOM 1544 N N . ASP A 1 219 ? 59.440 57.636 45.790 1.00 23.05 586 ASP A N 1
ATOM 1545 C CA . ASP A 1 219 ? 60.775 57.993 45.288 1.00 22.97 586 ASP A CA 1
ATOM 1546 C C . ASP A 1 219 ? 60.710 58.642 43.895 1.00 22.64 586 ASP A C 1
ATOM 1547 O O . ASP A 1 219 ? 61.081 58.028 42.896 1.00 22.67 586 ASP A O 1
ATOM 1552 N N . MET A 1 220 ? 60.240 59.885 43.837 1.00 21.91 587 MET A N 1
ATOM 1553 C CA . MET A 1 220 ? 60.052 60.571 42.557 1.00 21.77 587 MET A CA 1
ATOM 1554 C C . MET A 1 220 ? 61.381 60.819 41.841 1.00 21.34 587 MET A C 1
ATOM 1555 O O . MET A 1 220 ? 61.433 60.807 40.614 1.00 21.26 587 MET A O 1
ATOM 1560 N N . LEU A 1 221 ? 62.438 61.055 42.620 1.00 20.81 588 LEU A N 1
ATOM 1561 C CA . LEU A 1 221 ? 63.789 61.207 42.095 1.00 21.06 588 LEU A CA 1
ATOM 1562 C C . LEU A 1 221 ? 64.137 60.085 41.116 1.00 20.80 588 LEU A C 1
ATOM 1563 O O . LEU A 1 221 ? 64.431 60.342 39.955 1.00 20.31 588 LEU A O 1
ATOM 1568 N N . THR A 1 222 ? 64.073 58.844 41.585 1.00 20.33 589 THR A N 1
ATOM 1569 C CA . THR A 1 222 ? 64.351 57.705 40.736 1.00 19.89 589 THR A CA 1
ATOM 1570 C C . THR A 1 222 ? 63.366 57.665 39.588 1.00 20.88 589 THR A C 1
ATOM 1571 O O . THR A 1 222 ? 63.770 57.474 38.439 1.00 22.21 589 THR A O 1
ATOM 1575 N N . ILE A 1 223 ? 62.085 57.877 39.871 1.00 21.18 590 ILE A N 1
ATOM 1576 C CA . ILE A 1 223 ? 61.083 57.835 38.797 1.00 22.15 590 ILE A CA 1
ATOM 1577 C C . ILE A 1 223 ? 61.382 58.857 37.697 1.00 21.73 590 ILE A C 1
ATOM 1578 O O . ILE A 1 223 ? 61.430 58.516 36.520 1.00 22.33 590 ILE A O 1
ATOM 1583 N N . LEU A 1 224 ? 61.607 60.101 38.089 1.00 21.85 591 LEU A N 1
ATOM 1584 C CA . LEU A 1 224 ? 61.847 61.159 37.125 1.00 22.08 591 LEU A CA 1
ATOM 1585 C C . LEU A 1 224 ? 63.128 60.930 36.347 1.00 22.03 591 LEU A C 1
ATOM 1586 O O . LEU A 1 224 ? 63.137 61.041 35.130 1.00 21.78 591 LEU A O 1
ATOM 1591 N N . GLU A 1 225 ? 64.195 60.593 37.063 1.00 22.70 592 GLU A N 1
ATOM 1592 C CA . GLU A 1 225 ? 65.498 60.328 36.468 1.00 23.17 592 GLU A CA 1
ATOM 1593 C C . GLU A 1 225 ? 65.437 59.236 35.429 1.00 22.93 592 GLU A C 1
ATOM 1594 O O . GLU A 1 225 ? 66.067 59.361 34.379 1.00 22.86 592 GLU A O 1
ATOM 1600 N N . THR A 1 226 ? 64.701 58.161 35.729 1.00 21.96 593 THR A N 1
ATOM 1601 C CA . THR A 1 226 ? 64.591 57.033 34.811 1.00 21.33 593 THR A CA 1
ATOM 1602 C C . THR A 1 226 ? 63.808 57.447 33.579 1.00 21.41 593 THR A C 1
ATOM 1603 O O . THR A 1 226 ? 64.252 57.217 32.454 1.00 21.52 593 THR A O 1
ATOM 1607 N N . ILE A 1 227 ? 62.658 58.080 33.794 1.00 21.58 594 ILE A N 1
ATOM 1608 C CA . ILE A 1 227 ? 61.830 58.553 32.681 1.00 22.74 594 ILE A CA 1
ATOM 1609 C C . ILE A 1 227 ? 62.578 59.530 31.776 1.00 23.31 594 ILE A C 1
ATOM 1610 O O . ILE A 1 227 ? 62.590 59.347 30.563 1.00 23.22 594 ILE A O 1
ATOM 1615 N N . THR A 1 228 ? 63.203 60.550 32.370 1.00 24.12 595 THR A N 1
ATOM 1616 C CA . THR A 1 228 ? 63.987 61.549 31.620 1.00 25.11 595 THR A CA 1
ATOM 1617 C C . THR A 1 228 ? 65.112 60.902 30.812 1.00 25.49 595 THR A C 1
ATOM 1618 O O . THR A 1 228 ? 65.331 61.263 29.659 1.00 25.53 595 THR A O 1
ATOM 1622 N N . ASP A 1 229 ? 65.819 59.953 31.419 1.00 26.10 596 ASP A N 1
ATOM 1623 C CA . ASP A 1 229 ? 66.846 59.199 30.709 1.00 26.29 596 ASP A CA 1
ATOM 1624 C C . ASP A 1 229 ? 66.224 58.399 29.556 1.00 26.30 596 ASP A C 1
ATOM 1625 O O . ASP A 1 229 ? 66.587 58.589 28.408 1.00 26.05 596 ASP A O 1
ATOM 1630 N N . ILE A 1 230 ? 65.250 57.545 29.863 1.00 27.04 597 ILE A N 1
ATOM 1631 C CA . ILE A 1 230 ? 64.802 56.515 28.917 1.00 27.18 597 ILE A CA 1
ATOM 1632 C C . ILE A 1 230 ? 63.718 56.930 27.912 1.00 27.30 597 ILE A C 1
ATOM 1633 O O . ILE A 1 230 ? 63.741 56.464 26.776 1.00 27.97 597 ILE A O 1
ATOM 1638 N N . ALA A 1 231 ? 62.790 57.797 28.315 1.00 27.08 598 ALA A N 1
ATOM 1639 C CA . ALA A 1 231 ? 61.652 58.168 27.464 1.00 26.94 598 ALA A CA 1
ATOM 1640 C C . ALA A 1 231 ? 62.014 58.573 26.018 1.00 27.63 598 ALA A C 1
ATOM 1641 O O . ALA A 1 231 ? 61.422 58.030 25.074 1.00 27.82 598 ALA A O 1
ATOM 1643 N N . PRO A 1 232 ? 62.987 59.510 25.832 1.00 27.94 599 PRO A N 1
ATOM 1644 C CA . PRO A 1 232 ? 63.351 59.930 24.469 1.00 27.90 599 PRO A CA 1
ATOM 1645 C C . PRO A 1 232 ? 63.763 58.767 23.574 1.00 28.08 599 PRO A C 1
ATOM 1646 O O . PRO A 1 232 ? 63.487 58.794 22.375 1.00 27.82 599 PRO A O 1
ATOM 1650 N N . LEU A 1 233 ? 64.395 57.759 24.175 1.00 28.38 600 LEU A N 1
ATOM 1651 C CA . LEU A 1 233 ? 64.876 56.556 23.486 1.00 28.62 600 LEU A CA 1
ATOM 1652 C C . LEU A 1 233 ? 63.776 55.574 23.062 1.00 28.42 600 LEU A C 1
ATOM 1653 O O . LEU A 1 233 ? 64.005 54.731 22.192 1.00 28.74 600 LEU A O 1
ATOM 1658 N N . VAL A 1 234 ? 62.605 55.651 23.692 1.00 27.66 601 VAL A N 1
ATOM 1659 C CA . VAL A 1 234 ? 61.528 54.695 23.411 1.00 27.11 601 VAL A CA 1
ATOM 1660 C C . VAL A 1 234 ? 60.204 55.375 23.064 1.00 26.91 601 VAL A C 1
ATOM 1661 O O . VAL A 1 234 ? 59.129 54.811 23.281 1.00 26.87 601 VAL A O 1
ATOM 1665 N N . GLN A 1 235 ? 60.306 56.580 22.505 1.00 26.66 602 GLN A N 1
ATOM 1666 C CA . GLN A 1 235 ? 59.161 57.440 22.152 1.00 26.81 602 GLN A CA 1
ATOM 1667 C C . GLN A 1 235 ? 58.100 57.513 23.244 1.00 26.03 602 GLN A C 1
ATOM 1668 O O . GLN A 1 235 ? 56.896 57.403 22.974 1.00 25.83 602 GLN A O 1
ATOM 1674 N N . ASN A 1 236 ? 58.564 57.693 24.477 1.00 24.98 603 ASN A N 1
ATOM 1675 C CA . ASN A 1 236 ? 57.687 57.863 25.625 1.00 24.59 603 ASN A CA 1
ATOM 1676 C C . ASN A 1 236 ? 56.739 56.680 25.845 1.00 24.10 603 ASN A C 1
ATOM 1677 O O . ASN A 1 236 ? 55.714 56.824 26.515 1.00 23.80 603 ASN A O 1
ATOM 1682 N N . ASP A 1 237 ? 57.081 55.519 25.278 1.00 23.87 604 ASP A N 1
ATOM 1683 C CA . ASP A 1 237 ? 56.249 54.319 25.411 1.00 23.30 604 ASP A CA 1
ATOM 1684 C C . ASP A 1 237 ? 56.123 53.916 26.866 1.00 23.50 604 ASP A C 1
ATOM 1685 O O . ASP A 1 237 ? 57.116 53.616 27.539 1.00 23.47 604 ASP A O 1
ATOM 1690 N N . VAL A 1 238 ? 54.882 53.907 27.334 1.00 23.86 605 VAL A N 1
ATOM 1691 C CA . VAL A 1 238 ? 54.552 53.685 28.740 1.00 23.55 605 VAL A CA 1
ATOM 1692 C C . VAL A 1 238 ? 54.811 52.248 29.222 1.00 23.78 605 VAL A C 1
ATOM 1693 O O . VAL A 1 238 ? 55.181 52.042 30.377 1.00 23.43 605 VAL A O 1
ATOM 1697 N N . ASN A 1 239 ? 54.629 51.257 28.353 1.00 23.75 606 ASN A N 1
ATOM 1698 C CA . ASN A 1 239 ? 54.925 49.877 28.741 1.00 24.02 606 ASN A CA 1
ATOM 1699 C C . ASN A 1 239 ? 56.395 49.727 29.094 1.00 23.79 606 ASN A C 1
ATOM 1700 O O . ASN A 1 239 ? 56.736 49.126 30.107 1.00 24.42 606 ASN A O 1
ATOM 1705 N N . ILE A 1 240 ? 57.267 50.286 28.262 1.00 23.18 607 ILE A N 1
ATOM 1706 C CA . ILE A 1 240 ? 58.689 50.186 28.520 1.00 22.30 607 ILE A CA 1
ATOM 1707 C C . ILE A 1 240 ? 59.072 51.000 29.764 1.00 22.09 607 ILE A C 1
ATOM 1708 O O . ILE A 1 240 ? 59.804 50.509 30.634 1.00 21.97 607 ILE A O 1
ATOM 1713 N N . LEU A 1 241 ? 58.560 52.223 29.874 1.00 21.29 608 LEU A N 1
ATOM 1714 C CA . LEU A 1 241 ? 58.985 53.100 30.979 1.00 20.94 608 LEU A CA 1
ATOM 1715 C C . LEU A 1 241 ? 58.599 52.522 32.353 1.00 21.20 608 LEU A C 1
ATOM 1716 O O . LEU A 1 241 ? 59.379 52.585 33.311 1.00 20.97 608 LEU A O 1
ATOM 1721 N N . THR A 1 242 ? 57.410 51.927 32.420 1.00 21.38 609 THR A N 1
ATOM 1722 C CA . THR A 1 242 ? 56.900 51.315 33.636 1.00 21.96 609 THR A CA 1
ATOM 1723 C C . THR A 1 242 ? 57.851 50.223 34.104 1.00 22.98 609 THR A C 1
ATOM 1724 O O . THR A 1 242 ? 58.294 50.239 35.256 1.00 22.86 609 THR A O 1
ATOM 1728 N N . GLU A 1 243 ? 58.160 49.288 33.202 1.00 23.23 610 GLU A N 1
ATOM 1729 C CA . GLU A 1 243 ? 59.063 48.184 33.507 1.00 23.89 610 GLU A CA 1
ATOM 1730 C C . GLU A 1 243 ? 60.454 48.691 33.900 1.00 22.96 610 GLU A C 1
ATOM 1731 O O . GLU A 1 243 ? 61.058 48.183 34.850 1.00 23.23 610 GLU A O 1
ATOM 1737 N N . GLN A 1 244 ? 60.947 49.695 33.180 1.00 21.40 611 GLN A N 1
ATOM 1738 C CA . GLN A 1 244 ? 62.270 50.230 33.434 1.00 20.46 611 GLN A CA 1
ATOM 1739 C C . GLN A 1 244 ? 62.295 50.917 34.785 1.00 19.35 611 GLN A C 1
ATOM 1740 O O . GLN A 1 244 ? 63.236 50.730 35.556 1.00 18.66 611 GLN A O 1
ATOM 1746 N N . VAL A 1 245 ? 61.262 51.709 35.069 1.00 18.03 612 VAL A N 1
ATOM 1747 C CA . VAL A 1 245 ? 61.163 52.378 36.359 1.00 17.10 612 VAL A CA 1
ATOM 1748 C C . VAL A 1 245 ? 61.073 51.359 37.496 1.00 17.32 612 VAL A C 1
ATOM 1749 O O . VAL A 1 245 ? 61.787 51.478 38.488 1.00 16.25 612 VAL A O 1
ATOM 1753 N N . ARG A 1 246 ? 60.194 50.364 37.351 1.00 17.68 613 ARG A N 1
ATOM 1754 C CA . ARG A 1 246 ? 60.060 49.301 38.356 1.00 18.06 613 ARG A CA 1
ATOM 1755 C C . ARG A 1 246 ? 61.388 48.574 38.617 1.00 18.80 613 ARG A C 1
ATOM 1756 O O . ARG A 1 246 ? 61.692 48.229 39.759 1.00 19.38 613 ARG A O 1
ATOM 1764 N N . ALA A 1 247 ? 62.178 48.366 37.565 1.00 17.58 614 ALA A N 1
ATOM 1765 C CA . ALA A 1 247 ? 63.458 47.683 37.688 1.00 18.50 614 ALA A CA 1
ATOM 1766 C C . ALA A 1 247 ? 64.432 48.430 38.600 1.00 19.74 614 ALA A C 1
ATOM 1767 O O . ALA A 1 247 ? 65.358 47.835 39.177 1.00 20.26 614 ALA A O 1
ATOM 1769 N N . ARG A 1 248 ? 64.221 49.734 38.731 1.00 20.34 615 ARG A N 1
ATOM 1770 C CA . ARG A 1 248 ? 65.094 50.563 39.548 1.00 21.20 615 ARG A CA 1
ATOM 1771 C C . ARG A 1 248 ? 64.531 50.828 40.935 1.00 20.98 615 ARG A C 1
ATOM 1772 O O . ARG A 1 248 ? 65.127 51.565 41.728 1.00 21.30 615 ARG A O 1
ATOM 1780 N N . LEU A 1 249 ? 63.399 50.203 41.240 1.00 20.63 616 LEU A N 1
ATOM 1781 C CA . LEU A 1 249 ? 62.770 50.407 42.532 1.00 19.84 616 LEU A CA 1
ATOM 1782 C C . LEU A 1 249 ? 62.687 49.119 43.325 1.00 20.65 616 LEU A C 1
ATOM 1783 O O . LEU A 1 249 ? 61.722 48.913 44.055 1.00 21.59 616 LEU A O 1
ATOM 1788 N N . SER A 1 250 ? 63.701 48.263 43.220 1.00 20.24 617 SER A N 1
ATOM 1789 C CA . SER A 1 250 ? 63.595 46.944 43.828 1.00 21.14 617 SER A CA 1
ATOM 1790 C C . SER A 1 250 ? 63.500 47.032 45.361 1.00 21.56 617 SER A C 1
ATOM 1791 O O . SER A 1 250 ? 62.756 46.283 45.987 1.00 22.42 617 SER A O 1
ATOM 1794 N N . ARG A 1 251 ? 64.233 47.972 45.945 1.00 21.54 618 ARG A N 1
ATOM 1795 C CA . ARG A 1 251 ? 64.192 48.227 47.383 1.00 22.04 618 ARG A CA 1
ATOM 1796 C C . ARG A 1 251 ? 62.801 48.665 47.836 1.00 21.25 618 ARG A C 1
ATOM 1797 O O . ARG A 1 251 ? 62.276 48.170 48.845 1.00 21.86 618 ARG A O 1
ATOM 1805 N N . VAL A 1 252 ? 62.211 49.580 47.071 1.00 20.32 619 VAL A N 1
ATOM 1806 C CA . VAL A 1 252 ? 60.897 50.140 47.359 1.00 19.26 619 VAL A CA 1
ATOM 1807 C C . VAL A 1 252 ? 59.813 49.082 47.114 1.00 19.66 619 VAL A C 1
ATOM 1808 O O . VAL A 1 252 ? 58.898 48.917 47.922 1.00 19.92 619 VAL A O 1
ATOM 1812 N N . ILE A 1 253 ? 59.928 48.364 46.005 1.00 18.26 620 ILE A N 1
ATOM 1813 C CA . ILE A 1 253 ? 58.966 47.335 45.667 1.00 18.11 620 ILE A CA 1
ATOM 1814 C C . ILE A 1 253 ? 58.990 46.207 46.724 1.00 18.92 620 ILE A C 1
ATOM 1815 O O . ILE A 1 253 ? 57.960 45.870 47.312 1.00 18.36 620 ILE A O 1
ATOM 1820 N N . THR A 1 254 ? 60.171 45.661 46.995 1.00 19.39 621 THR A N 1
ATOM 1821 C CA . THR A 1 254 ? 60.294 44.579 47.960 1.00 19.69 621 THR A CA 1
ATOM 1822 C C . THR A 1 254 ? 59.786 45.015 49.339 1.00 20.55 621 THR A C 1
ATOM 1823 O O . THR A 1 254 ? 59.073 44.270 49.999 1.00 21.26 621 THR A O 1
ATOM 1827 N N . ASN A 1 255 ? 60.145 46.219 49.770 1.00 20.96 622 ASN A N 1
ATOM 1828 C CA . ASN A 1 255 ? 59.659 46.731 51.039 1.00 21.63 622 ASN A CA 1
ATOM 1829 C C . ASN A 1 255 ? 58.138 46.863 51.071 1.00 22.10 622 ASN A C 1
ATOM 1830 O O . ASN A 1 255 ? 57.509 46.588 52.100 1.00 22.13 622 ASN A O 1
ATOM 1835 N N . ALA A 1 256 ? 57.541 47.282 49.954 1.00 21.12 623 ALA A N 1
ATOM 1836 C CA . ALA A 1 256 ? 56.093 47.457 49.923 1.00 21.27 623 ALA A CA 1
ATOM 1837 C C . ALA A 1 256 ? 55.316 46.142 49.963 1.00 21.21 623 ALA A C 1
ATOM 1838 O O . ALA A 1 256 ? 54.102 46.161 50.096 1.00 22.44 623 ALA A O 1
ATOM 1840 N N . PHE A 1 257 ? 55.997 45.005 49.857 1.00 20.88 624 PHE A N 1
ATOM 1841 C CA . PHE A 1 257 ? 55.297 43.716 49.846 1.00 20.05 624 PHE A CA 1
ATOM 1842 C C . PHE A 1 257 ? 55.812 42.721 50.884 1.00 20.39 624 PHE A C 1
ATOM 1843 O O . PHE A 1 257 ? 55.316 41.600 50.949 1.00 22.16 624 PHE A O 1
ATOM 1851 N N . LYS A 1 258 ? 56.802 43.114 51.683 1.00 20.01 625 LYS A N 1
ATOM 1852 C CA . LYS A 1 258 ? 57.181 42.322 52.858 1.00 20.66 625 LYS A CA 1
ATOM 1853 C C . LYS A 1 258 ? 55.965 42.123 53.737 1.00 19.98 625 LYS A C 1
ATOM 1854 O O . LYS A 1 258 ? 55.220 43.078 53.988 1.00 19.91 625 LYS A O 1
ATOM 1860 N N . SER A 1 259 ? 55.786 40.907 54.238 1.00 19.15 626 SER A N 1
ATOM 1861 C CA . SER A 1 259 ? 54.850 40.665 55.328 1.00 19.05 626 SER A CA 1
ATOM 1862 C C . SER A 1 259 ? 55.326 41.418 56.584 1.00 20.30 626 SER A C 1
ATOM 1863 O O . SER A 1 259 ? 56.447 41.939 56.609 1.00 20.42 626 SER A O 1
ATOM 1866 N N . GLU A 1 260 ? 54.506 41.476 57.630 1.00 21.07 627 GLU A N 1
ATOM 1867 C CA . GLU A 1 260 ? 54.941 42.166 58.849 1.00 23.03 627 GLU A CA 1
ATOM 1868 C C . GLU A 1 260 ? 56.133 41.498 59.565 1.00 22.28 627 GLU A C 1
ATOM 1869 O O . GLU A 1 260 ? 56.901 42.181 60.254 1.00 22.45 627 GLU A O 1
ATOM 1875 N N . ASP A 1 261 ? 56.298 40.183 59.385 1.00 20.83 628 ASP A N 1
ATOM 1876 C CA . ASP A 1 261 ? 57.460 39.476 59.939 1.00 20.59 628 ASP A CA 1
ATOM 1877 C C . ASP A 1 261 ? 58.774 39.750 59.197 1.00 20.56 628 ASP A C 1
ATOM 1878 O O . ASP A 1 261 ? 59.801 39.162 59.517 1.00 20.42 628 ASP A O 1
ATOM 1883 N N . GLY A 1 262 ? 58.723 40.639 58.202 1.00 21.06 629 GLY A N 1
ATOM 1884 C CA . GLY A 1 262 ? 59.904 41.062 57.446 1.00 20.70 629 GLY A CA 1
ATOM 1885 C C . GLY A 1 262 ? 60.197 40.273 56.182 1.00 20.46 629 GLY A C 1
ATOM 1886 O O . GLY A 1 262 ? 61.144 40.582 55.483 1.00 22.25 629 GLY A O 1
ATOM 1887 N N . ARG A 1 263 ? 59.391 39.261 55.880 1.00 19.41 630 ARG A N 1
ATOM 1888 C CA . ARG A 1 263 ? 59.644 38.388 54.738 1.00 18.78 630 ARG A CA 1
ATOM 1889 C C . ARG A 1 263 ? 58.686 38.672 53.593 1.00 19.11 630 ARG A C 1
ATOM 1890 O O . ARG A 1 263 ? 57.494 38.883 53.837 1.00 18.47 630 ARG A O 1
ATOM 1898 N N . LEU A 1 264 ? 59.217 38.724 52.359 1.00 19.12 631 LEU A N 1
ATOM 1899 C CA . LEU A 1 264 ? 58.396 38.757 51.154 1.00 18.60 631 LEU A CA 1
ATOM 1900 C C . LEU A 1 264 ? 58.077 37.305 50.796 1.00 18.81 631 LEU A C 1
ATOM 1901 O O . LEU A 1 264 ? 58.981 36.472 50.598 1.00 19.05 631 LEU A O 1
ATOM 1906 N N . LYS A 1 265 ? 56.788 37.008 50.733 1.00 18.23 632 LYS A N 1
ATOM 1907 C CA . LYS A 1 265 ? 56.304 35.638 50.623 1.00 17.91 632 LYS A CA 1
ATOM 1908 C C . LYS A 1 265 ? 55.575 35.494 49.313 1.00 17.70 632 LYS A C 1
ATOM 1909 O O . LYS A 1 265 ? 54.688 36.288 49.008 1.00 18.55 632 LYS A O 1
ATOM 1915 N N . PHE A 1 266 ? 55.947 34.478 48.545 1.00 16.78 633 PHE A N 1
ATOM 1916 C CA . PHE A 1 266 ? 55.638 34.443 47.127 1.00 17.20 633 PHE A CA 1
ATOM 1917 C C . PHE A 1 266 ? 55.411 33.015 46.616 1.00 17.07 633 PHE A C 1
ATOM 1918 O O . PHE A 1 266 ? 55.838 32.024 47.235 1.00 17.62 633 PHE A O 1
ATOM 1926 N N . LEU A 1 267 ? 54.725 32.938 45.484 1.00 16.17 634 LEU A N 1
ATOM 1927 C CA . LEU A 1 267 ? 54.602 31.714 44.731 1.00 16.86 634 LEU A CA 1
ATOM 1928 C C . LEU A 1 267 ? 55.407 31.910 43.463 1.00 17.03 634 LEU A C 1
ATOM 1929 O O . LEU A 1 267 ? 55.601 33.060 43.043 1.00 15.96 634 LEU A O 1
ATOM 1934 N N . THR A 1 268 ? 55.867 30.801 42.866 1.00 16.73 635 THR A N 1
ATOM 1935 C CA . THR A 1 268 ? 56.332 30.806 41.476 1.00 17.66 635 THR A CA 1
ATOM 1936 C C . THR A 1 268 ? 55.673 29.717 40.640 1.00 17.95 635 THR A C 1
ATOM 1937 O O . THR A 1 268 ? 55.015 28.823 41.180 1.00 18.85 635 THR A O 1
ATOM 1941 N N . PHE A 1 269 ? 55.876 29.796 39.321 1.00 17.88 636 PHE A N 1
ATOM 1942 C CA . PHE A 1 269 ? 55.466 28.752 38.380 1.00 17.38 636 PHE A CA 1
ATOM 1943 C C . PHE A 1 269 ? 56.628 27.778 38.213 1.00 17.64 636 PHE A C 1
ATOM 1944 O O . PHE A 1 269 ? 57.781 28.203 38.178 1.00 17.97 636 PHE A O 1
ATOM 1952 N N . SER A 1 270 ? 56.341 26.487 38.085 1.00 17.16 637 SER A N 1
ATOM 1953 C CA . SER A 1 270 ? 57.399 25.519 37.777 1.00 17.89 637 SER A CA 1
ATOM 1954 C C . SER A 1 270 ? 58.060 25.891 36.448 1.00 18.78 637 SER A C 1
ATOM 1955 O O . SER A 1 270 ? 57.460 26.631 35.660 1.00 18.74 637 SER A O 1
ATOM 1958 N N . THR A 1 271 ? 59.273 25.381 36.193 1.00 19.84 638 THR A N 1
ATOM 1959 C CA . THR A 1 271 ? 60.000 25.677 34.942 1.00 20.52 638 THR A CA 1
ATOM 1960 C C . THR A 1 271 ? 59.189 25.223 33.728 1.00 21.03 638 THR A C 1
ATOM 1961 O O . THR A 1 271 ? 59.029 25.992 32.770 1.00 21.64 638 THR A O 1
ATOM 1965 N N . ASP A 1 272 ? 58.656 24.000 33.774 1.00 20.99 639 ASP A N 1
ATOM 1966 C CA . ASP A 1 272 ? 57.789 23.520 32.700 1.00 21.91 639 ASP A CA 1
ATOM 1967 C C . ASP A 1 272 ? 56.675 24.545 32.452 1.00 20.75 639 ASP A C 1
ATOM 1968 O O . ASP A 1 272 ? 56.406 24.897 31.317 1.00 21.53 639 ASP A O 1
ATOM 1973 N N . SER A 1 273 ? 56.067 25.046 33.524 1.00 19.68 640 SER A N 1
ATOM 1974 C CA . SER A 1 273 ? 54.985 26.009 33.415 1.00 18.72 640 SER A CA 1
ATOM 1975 C C . SER A 1 273 ? 55.460 27.346 32.851 1.00 19.00 640 SER A C 1
ATOM 1976 O O . SER A 1 273 ? 54.797 27.911 31.983 1.00 18.28 640 SER A O 1
ATOM 1979 N N . GLU A 1 274 ? 56.615 27.827 33.316 1.00 19.31 641 GLU A N 1
ATOM 1980 C CA . GLU A 1 274 ? 57.188 29.066 32.802 1.00 20.64 641 GLU A CA 1
ATOM 1981 C C . GLU A 1 274 ? 57.484 28.934 31.317 1.00 21.42 641 GLU A C 1
ATOM 1982 O O . GLU A 1 274 ? 57.116 29.805 30.541 1.00 21.93 641 GLU A O 1
ATOM 1988 N N . GLN A 1 275 ? 58.127 27.837 30.924 1.00 22.42 642 GLN A N 1
ATOM 1989 C CA . GLN A 1 275 ? 58.413 27.597 29.512 1.00 23.58 642 GLN A CA 1
ATOM 1990 C C . GLN A 1 275 ? 57.119 27.578 28.700 1.00 22.87 642 GLN A C 1
ATOM 1991 O O . GLN A 1 275 ? 57.061 28.140 27.610 1.00 22.89 642 GLN A O 1
ATOM 1997 N N . PHE A 1 276 ? 56.077 26.961 29.249 1.00 21.47 643 PHE A N 1
ATOM 1998 C CA . PHE A 1 276 ? 54.807 26.884 28.551 1.00 20.82 643 PHE A CA 1
ATOM 1999 C C . PHE A 1 276 ? 54.249 28.289 28.290 1.00 20.25 643 PHE A C 1
ATOM 2000 O O . PHE A 1 276 ? 53.844 28.623 27.173 1.00 19.91 643 PHE A O 1
ATOM 2008 N N . LEU A 1 277 ? 54.241 29.100 29.334 1.00 19.28 644 LEU A N 1
ATOM 2009 C CA . LEU A 1 277 ? 53.816 30.480 29.237 1.00 18.87 644 LEU A CA 1
ATOM 2010 C C . LEU A 1 277 ? 54.632 31.279 28.232 1.00 18.73 644 LEU A C 1
ATOM 2011 O O . LEU A 1 277 ? 54.057 32.025 27.441 1.00 18.59 644 LEU A O 1
ATOM 2016 N N . LEU A 1 278 ? 55.957 31.100 28.235 1.00 18.84 645 LEU A N 1
ATOM 2017 C CA . LEU A 1 278 ? 56.860 31.849 27.330 1.00 18.34 645 LEU A CA 1
ATOM 2018 C C . LEU A 1 278 ? 56.661 31.433 25.878 1.00 19.03 645 LEU A C 1
ATOM 2019 O O . LEU A 1 278 ? 56.865 32.222 24.943 1.00 18.88 645 LEU A O 1
ATOM 2024 N N . ASN A 1 279 ? 56.224 30.192 25.698 1.00 18.71 646 ASN A N 1
ATOM 2025 C CA . ASN A 1 279 ? 55.985 29.655 24.376 1.00 18.69 646 ASN A CA 1
ATOM 2026 C C . ASN A 1 279 ? 54.721 30.252 23.751 1.00 18.74 646 ASN A C 1
ATOM 2027 O O . ASN A 1 279 ? 54.602 30.322 22.520 1.00 19.74 646 ASN A O 1
ATOM 2032 N N . LYS A 1 280 ? 53.801 30.708 24.600 1.00 18.48 647 L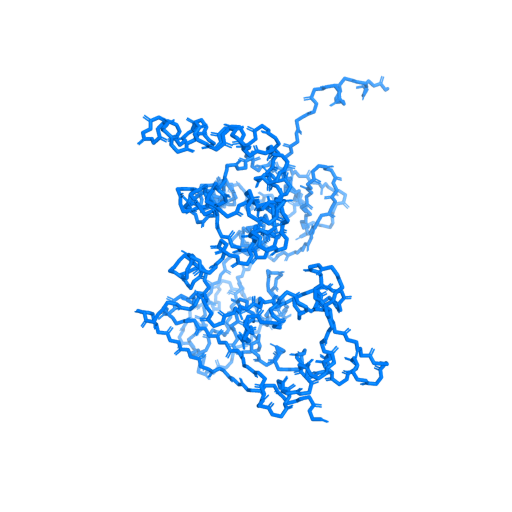YS A N 1
ATOM 2033 C CA . LYS A 1 280 ? 52.548 31.332 24.169 1.00 18.13 647 LYS A CA 1
ATOM 2034 C C . LYS A 1 280 ? 52.606 32.860 24.261 1.00 18.15 647 LYS A C 1
ATOM 2035 O O . LYS A 1 280 ? 51.632 33.552 23.987 1.00 17.79 647 LYS A O 1
ATOM 2041 N N . LEU A 1 281 ? 53.758 33.380 24.655 1.00 18.27 648 LEU A N 1
ATOM 2042 C CA . LEU A 1 281 ? 53.952 34.808 24.755 1.00 18.08 648 LEU A CA 1
ATOM 2043 C C . LEU A 1 281 ? 54.186 35.422 23.380 1.00 18.49 648 LEU A C 1
ATOM 2044 O O . LEU A 1 281 ? 54.944 34.879 22.568 1.00 18.65 648 LEU A O 1
ATOM 2049 N N . ARG A 1 282 ? 53.526 36.551 23.123 1.00 18.08 649 ARG A N 1
ATOM 2050 C CA . ARG A 1 282 ? 53.731 37.299 21.888 1.00 17.95 649 ARG A CA 1
ATOM 2051 C C . ARG A 1 282 ? 53.893 38.790 22.173 1.00 18.70 649 ARG A C 1
ATOM 2052 O O . ARG A 1 282 ? 53.242 39.332 23.083 1.00 19.89 649 ARG A O 1
ATOM 2060 N N . GLU A 1 283 ? 54.772 39.439 21.411 1.00 18.29 650 GLU A N 1
ATOM 2061 C CA . GLU A 1 283 ? 54.866 40.892 21.408 1.00 18.46 650 GLU A CA 1
ATOM 2062 C C . GLU A 1 283 ? 54.253 41.486 20.134 1.00 18.78 650 GLU A C 1
ATOM 2063 O O . GLU A 1 283 ? 54.496 41.008 19.025 1.00 19.29 650 GLU A O 1
ATOM 2069 N N . ASN A 1 284 ? 53.428 42.511 20.314 1.00 19.30 651 ASN A N 1
ATOM 2070 C CA . ASN A 1 284 ? 52.824 43.258 19.219 1.00 19.87 651 ASN A CA 1
ATOM 2071 C C . ASN A 1 284 ? 53.051 44.737 19.531 1.00 20.56 651 ASN A C 1
ATOM 2072 O O . ASN A 1 284 ? 52.507 45.264 20.516 1.00 20.82 651 ASN A O 1
ATOM 2077 N N . GLY A 1 285 ? 53.878 45.395 18.723 1.00 20.78 652 GLY A N 1
ATOM 2078 C CA . GLY A 1 285 ? 54.421 46.698 19.103 1.00 22.19 652 GLY A CA 1
ATOM 2079 C C . GLY A 1 285 ? 55.315 46.544 20.325 1.00 23.73 652 GLY A C 1
ATOM 2080 O O . GLY A 1 285 ? 56.381 45.915 20.243 1.00 23.57 652 GLY A O 1
ATOM 2081 N N . THR A 1 286 ? 54.875 47.103 21.457 1.00 24.76 653 THR A N 1
ATOM 2082 C CA . THR A 1 286 ? 55.578 46.958 22.736 1.00 26.04 653 THR A CA 1
ATOM 2083 C C . THR A 1 286 ? 54.645 46.302 23.759 1.00 27.41 653 THR A C 1
ATOM 2084 O O . THR A 1 286 ? 54.893 46.308 24.972 1.00 27.66 653 THR A O 1
ATOM 2088 N N . SER A 1 287 ? 53.565 45.728 23.255 1.00 28.56 654 SER A N 1
ATOM 2089 C CA . SER A 1 287 ? 52.548 45.143 24.102 1.00 29.61 654 SER A CA 1
ATOM 2090 C C . SER A 1 287 ? 52.701 43.620 24.107 1.00 29.32 654 SER A C 1
ATOM 2091 O O . SER A 1 287 ? 52.512 42.955 23.074 1.00 30.09 654 SER A O 1
ATOM 2094 N N . LYS A 1 288 ? 53.079 43.081 25.259 1.00 28.19 655 LYS A N 1
ATOM 2095 C CA . LYS A 1 288 ? 53.240 41.643 25.422 1.00 27.70 655 LYS A CA 1
ATOM 2096 C C . LYS A 1 288 ? 51.942 41.006 25.902 1.00 27.03 655 LYS A C 1
ATOM 2097 O O . LYS A 1 288 ? 51.309 41.507 26.832 1.00 26.58 655 LYS A O 1
ATOM 2103 N N . SER A 1 289 ? 51.542 39.901 25.279 1.00 25.76 656 SER A N 1
ATOM 2104 C CA . SER A 1 289 ? 50.384 39.162 25.767 1.00 24.81 656 SER A CA 1
ATOM 2105 C C . SER A 1 289 ? 50.551 37.660 25.647 1.00 24.67 656 SER A C 1
ATOM 2106 O O . SER A 1 289 ? 51.445 37.165 24.958 1.00 24.86 656 SER A O 1
ATOM 2109 N N . LEU A 1 290 ? 49.671 36.939 26.326 1.00 24.52 657 LEU A N 1
ATOM 2110 C CA . LEU A 1 290 ? 49.653 35.496 26.279 1.00 23.76 657 LEU A CA 1
ATOM 2111 C C . LEU A 1 290 ? 48.587 35.027 25.304 1.00 23.56 657 LEU A C 1
ATOM 2112 O O . LEU A 1 290 ? 47.446 35.464 25.352 1.00 23.32 657 LEU A O 1
ATOM 2117 N N . LEU A 1 291 ? 48.983 34.137 24.412 1.00 24.03 658 LEU A N 1
ATOM 2118 C CA . LEU A 1 291 ? 48.091 33.589 23.404 1.00 24.97 658 LEU A CA 1
ATOM 2119 C C . LEU A 1 291 ? 47.675 32.202 23.884 1.00 24.46 658 LEU A C 1
ATOM 2120 O O . LEU A 1 291 ? 48.403 31.229 23.709 1.00 25.71 658 LEU A O 1
ATOM 2125 N N . LEU A 1 292 ? 46.516 32.131 24.528 1.00 24.06 659 LEU A N 1
ATOM 2126 C CA . LEU A 1 292 ? 46.035 30.893 25.140 1.00 22.92 659 LEU A CA 1
ATOM 2127 C C . LEU A 1 292 ? 44.628 30.579 24.650 1.00 22.03 659 LEU A C 1
ATOM 2128 O O . LEU A 1 292 ? 43.785 31.471 24.604 1.00 22.26 659 LEU A O 1
ATOM 2133 N N . ASN A 1 293 ? 44.371 29.321 24.286 1.00 20.98 660 ASN A N 1
ATOM 2134 C CA . ASN A 1 293 ? 43.002 28.900 23.959 1.00 20.49 660 ASN A CA 1
ATOM 2135 C C . ASN A 1 293 ? 42.156 28.743 25.237 1.00 20.27 660 ASN A C 1
ATOM 2136 O O . ASN A 1 293 ? 42.641 29.013 26.331 1.00 20.19 660 ASN A O 1
ATOM 2141 N N . VAL A 1 294 ? 40.909 28.298 25.112 1.00 20.50 661 VAL A N 1
ATOM 2142 C CA . VAL A 1 294 ? 40.022 28.216 26.281 1.00 20.50 661 VAL A CA 1
ATOM 2143 C C . VAL A 1 294 ? 40.498 27.229 27.356 1.00 20.02 661 VAL A C 1
ATOM 2144 O O . VAL A 1 294 ? 40.482 27.557 28.539 1.00 19.23 661 VAL A O 1
ATOM 2148 N N . GLY A 1 295 ? 40.916 26.037 26.927 1.00 20.31 662 GLY A N 1
ATOM 2149 C CA . GLY A 1 295 ? 41.433 25.000 27.819 1.00 20.61 662 GLY A CA 1
ATOM 2150 C C . GLY A 1 295 ? 42.720 25.438 28.491 1.00 21.45 662 GLY A C 1
ATOM 2151 O O . GLY A 1 295 ? 42.917 25.196 29.680 1.00 21.55 662 GLY A O 1
ATOM 2152 N N . GLU A 1 296 ? 43.592 26.095 27.732 1.00 21.54 663 GLU A N 1
ATOM 2153 C CA . GLU A 1 296 ? 44.864 26.568 28.257 1.00 22.02 663 GLU A CA 1
ATOM 2154 C C . GLU A 1 296 ? 44.696 27.704 29.244 1.00 22.05 663 GLU A C 1
ATOM 2155 O O . GLU A 1 296 ? 45.379 27.741 30.280 1.00 21.55 663 GLU A O 1
ATOM 2161 N N . LEU A 1 297 ? 43.793 28.630 28.927 1.00 21.91 664 LEU A N 1
ATOM 2162 C CA . LEU A 1 297 ? 43.484 29.717 29.843 1.00 22.15 664 LEU A CA 1
ATOM 2163 C C . LEU A 1 297 ? 42.909 29.122 31.127 1.00 22.50 664 LEU A C 1
ATOM 2164 O O . LEU A 1 297 ? 43.283 29.526 32.234 1.00 23.20 664 LEU A O 1
ATOM 2169 N N . GLN A 1 298 ? 42.041 28.134 30.958 1.00 22.37 665 GLN A N 1
ATOM 2170 C CA . GLN A 1 298 ? 41.491 27.344 32.055 1.00 23.60 665 GLN A CA 1
ATOM 2171 C C . GLN A 1 298 ? 42.564 26.782 32.982 1.00 22.77 665 GLN A C 1
ATOM 2172 O O . GLN A 1 298 ? 42.511 27.004 34.189 1.00 22.64 665 GLN A O 1
ATOM 2178 N N . LYS A 1 299 ? 43.521 26.050 32.423 1.00 22.17 666 LYS A N 1
ATOM 2179 C CA . LYS A 1 299 ? 44.550 25.429 33.236 1.00 22.31 666 LYS A CA 1
ATOM 2180 C C . LYS A 1 299 ? 45.288 26.512 34.016 1.00 21.41 666 LYS A C 1
ATOM 2181 O O . LYS A 1 299 ? 45.546 26.345 35.202 1.00 20.62 666 LYS A O 1
ATOM 2187 N N . LEU A 1 300 ? 45.585 27.628 33.349 1.00 20.70 667 LEU A N 1
ATOM 2188 C CA . LEU A 1 300 ? 46.328 28.722 33.954 1.00 20.22 667 LEU A CA 1
ATOM 2189 C C . LEU A 1 300 ? 45.591 29.300 35.151 1.00 21.00 667 LEU A C 1
ATOM 2190 O O . LEU A 1 300 ? 46.188 29.532 36.212 1.00 20.91 667 LEU A O 1
ATOM 2195 N N . ILE A 1 301 ? 44.292 29.508 34.980 1.00 21.78 668 ILE A N 1
ATOM 2196 C CA . ILE A 1 301 ? 43.466 30.122 36.018 1.00 22.75 668 ILE A CA 1
ATOM 2197 C C . ILE A 1 301 ? 43.216 29.233 37.248 1.00 22.77 668 ILE A C 1
ATOM 2198 O O . ILE A 1 301 ? 43.298 29.711 38.377 1.00 23.20 668 ILE A O 1
ATOM 2203 N N . GLU A 1 302 ? 42.926 27.952 37.027 1.00 22.79 669 GLU A N 1
ATOM 2204 C CA . GLU A 1 302 ? 42.778 26.983 38.121 1.00 23.45 669 GLU A CA 1
ATOM 2205 C C . GLU A 1 302 ? 44.053 26.901 38.953 1.00 23.26 669 GLU A C 1
ATOM 2206 O O . GLU A 1 302 ? 44.005 26.954 40.176 1.00 24.07 669 GLU A O 1
ATOM 2212 N N . GLY A 1 303 ? 45.182 26.775 38.266 1.00 22.45 670 GLY A N 1
ATOM 2213 C CA . GLY A 1 303 ? 46.475 26.616 38.882 1.00 22.73 670 GLY A CA 1
ATOM 2214 C C . GLY A 1 303 ? 46.833 27.766 39.792 1.00 23.39 670 GLY A C 1
ATOM 2215 O O . GLY A 1 303 ? 47.256 27.539 40.924 1.00 23.73 670 GLY A O 1
ATOM 2216 N N . VAL A 1 304 ? 46.663 28.993 39.305 1.00 23.08 671 VAL A N 1
ATOM 2217 C CA . VAL A 1 304 ? 46.955 30.177 40.109 1.00 23.02 671 VAL A CA 1
ATOM 2218 C C . VAL A 1 304 ? 45.951 30.338 41.244 1.00 23.91 671 VAL A C 1
ATOM 2219 O O . VAL A 1 304 ? 46.339 30.488 42.406 1.00 23.88 671 VAL A O 1
ATOM 2223 N N . SER A 1 305 ? 44.666 30.300 40.902 1.00 24.31 672 SER A N 1
ATOM 2224 C CA . SER A 1 305 ? 43.619 30.575 41.867 1.00 25.39 672 SER A CA 1
ATOM 2225 C C . SER A 1 305 ? 43.595 29.577 43.035 1.00 25.87 672 SER A C 1
ATOM 2226 O O . SER A 1 305 ? 43.315 29.974 44.170 1.00 26.27 672 SER A O 1
ATOM 2229 N N . GLU A 1 306 ? 43.896 28.304 42.766 1.00 25.50 673 GLU A N 1
ATOM 2230 C CA . GLU A 1 306 ? 43.888 27.289 43.824 1.00 25.89 673 GLU A CA 1
ATOM 2231 C C . GLU A 1 306 ? 45.064 27.474 44.749 1.00 24.65 673 GLU A C 1
ATOM 2232 O O . GLU A 1 306 ? 44.941 27.364 45.959 1.00 24.93 673 GLU A O 1
ATOM 2238 N N . GLU A 1 307 ? 46.206 27.777 44.170 1.00 23.74 674 GLU A N 1
ATOM 2239 C CA . GLU A 1 307 ? 47.382 28.065 44.951 1.00 23.18 674 GLU A CA 1
ATOM 2240 C C . GLU A 1 307 ? 47.262 29.377 45.722 1.00 21.78 674 GLU A C 1
ATOM 2241 O O . GLU A 1 307 ? 47.721 29.466 46.848 1.00 21.52 674 GLU A O 1
ATOM 2247 N N . ALA A 1 308 ? 46.657 30.392 45.112 1.00 21.20 675 ALA A N 1
ATOM 2248 C CA . ALA A 1 308 ? 46.376 31.649 45.805 1.00 21.18 675 ALA A CA 1
ATOM 2249 C C . ALA A 1 308 ? 45.450 31.381 46.990 1.00 20.84 675 ALA A C 1
ATOM 2250 O O . ALA A 1 308 ? 45.684 31.889 48.089 1.00 20.91 675 ALA A O 1
ATOM 2252 N N . MET A 1 309 ? 44.420 30.573 46.749 1.00 20.26 676 MET A N 1
ATOM 2253 C CA . MET A 1 309 ? 43.438 30.176 47.757 1.00 21.26 676 MET A CA 1
ATOM 2254 C C . MET A 1 309 ? 44.111 29.589 49.014 1.00 20.48 676 MET A C 1
ATOM 2255 O O . MET A 1 309 ? 43.701 29.902 50.135 1.00 20.40 676 MET A O 1
ATOM 2260 N N . LYS A 1 310 ? 45.144 28.762 48.823 1.00 19.84 677 LYS A N 1
ATOM 2261 C CA . LYS A 1 310 ? 45.924 28.199 49.938 1.00 19.53 677 LYS A CA 1
ATOM 2262 C C . LYS A 1 310 ? 46.748 29.228 50.691 1.00 19.07 677 LYS A C 1
ATOM 2263 O O . LYS A 1 310 ? 46.842 29.172 51.915 1.00 20.03 677 LYS A O 1
ATOM 2269 N N . VAL A 1 311 ? 47.334 30.173 49.968 1.00 18.53 678 VAL A N 1
ATOM 2270 C CA . VAL A 1 311 ? 48.100 31.251 50.587 1.00 18.34 678 VAL A CA 1
ATOM 2271 C C . VAL A 1 311 ? 47.220 32.093 51.521 1.00 18.84 678 VAL A C 1
ATOM 2272 O O . VAL A 1 311 ? 47.610 32.368 52.658 1.00 19.43 678 VAL A O 1
ATOM 2276 N N . LEU A 1 312 ? 46.018 32.442 51.061 1.00 18.90 679 LEU A N 1
ATOM 2277 C CA . LEU A 1 312 ? 45.058 33.191 51.870 1.00 19.27 679 LEU A CA 1
ATOM 2278 C C . LEU A 1 312 ? 44.621 32.417 53.100 1.00 19.70 679 LEU A C 1
ATOM 2279 O O . LEU A 1 312 ? 44.479 32.999 54.183 1.00 19.44 679 LEU A O 1
ATOM 2284 N N . GLN A 1 313 ? 44.412 31.112 52.926 1.00 20.07 680 GLN A N 1
ATOM 2285 C CA . GLN A 1 313 ? 44.011 30.239 54.032 1.00 21.72 680 GLN A CA 1
ATOM 2286 C C . GLN A 1 313 ? 45.094 30.132 55.120 1.00 21.48 680 GLN A C 1
ATOM 2287 O O . GLN A 1 313 ? 44.788 29.812 56.266 1.00 20.23 680 GLN A O 1
ATOM 2293 N N . LYS A 1 314 ? 46.339 30.436 54.745 1.00 22.29 681 LYS A N 1
ATOM 2294 C CA . LYS A 1 314 ? 47.466 30.489 55.677 1.00 23.10 681 LYS A CA 1
ATOM 2295 C C . LYS A 1 314 ? 47.545 31.842 56.378 1.00 23.17 681 LYS A C 1
ATOM 2296 O O . LYS A 1 314 ? 48.412 32.036 57.239 1.00 23.81 681 LYS A O 1
ATOM 2302 N N . GLY A 1 315 ? 46.658 32.773 56.008 1.00 22.36 682 GLY A N 1
ATOM 2303 C CA . GLY A 1 315 ? 46.591 34.087 56.652 1.00 20.89 682 GLY A CA 1
ATOM 2304 C C . GLY A 1 315 ? 47.582 35.074 56.074 1.00 20.67 682 GLY A C 1
ATOM 2305 O O . GLY A 1 315 ? 47.974 36.035 56.735 1.00 20.52 682 GLY A O 1
ATOM 2306 N N . ILE A 1 316 ? 47.984 34.822 54.830 1.00 20.40 683 ILE A N 1
ATOM 2307 C CA . ILE A 1 316 ? 48.964 35.640 54.101 1.00 19.62 683 ILE A CA 1
ATOM 2308 C C . ILE A 1 316 ? 48.297 36.312 52.901 1.00 19.14 683 ILE A C 1
ATOM 2309 O O . ILE A 1 316 ? 47.622 35.651 52.094 1.00 17.88 683 ILE A O 1
ATOM 2314 N N . ALA A 1 317 ? 48.497 37.625 52.795 1.00 17.15 684 ALA A N 1
ATOM 2315 C CA . ALA A 1 317 ? 47.887 38.419 51.747 1.00 17.21 684 ALA A CA 1
ATOM 2316 C C . ALA A 1 317 ? 48.615 39.758 51.719 1.00 17.22 684 ALA A C 1
ATOM 2317 O O . ALA A 1 317 ? 48.972 40.263 52.787 1.00 15.44 684 ALA A O 1
ATOM 2319 N N . PRO A 1 318 ? 48.866 40.324 50.508 1.00 16.74 685 PRO A N 1
ATOM 2320 C CA . PRO A 1 318 ? 48.454 39.815 49.190 1.00 17.44 685 PRO A CA 1
ATOM 2321 C C . PRO A 1 318 ? 49.250 38.586 48.720 1.00 17.93 685 PRO A C 1
ATOM 2322 O O . PRO A 1 318 ? 50.313 38.287 49.274 1.00 17.72 685 PRO A O 1
ATOM 2326 N N . VAL A 1 319 ? 48.713 37.892 47.711 1.00 17.85 686 VAL A N 1
ATOM 2327 C CA . VAL A 1 319 ? 49.338 36.703 47.124 1.00 17.32 686 VAL A CA 1
ATOM 2328 C C . VAL A 1 319 ? 50.262 37.223 46.059 1.00 18.10 686 VAL A C 1
ATOM 2329 O O . VAL A 1 319 ? 49.836 37.970 45.183 1.00 17.32 686 VAL A O 1
ATOM 2333 N N . ILE A 1 320 ? 51.528 36.835 46.126 1.00 18.91 687 ILE A N 1
ATOM 2334 C CA . ILE A 1 320 ? 52.525 37.411 45.246 1.00 18.54 687 ILE A CA 1
ATOM 2335 C C . ILE A 1 320 ? 53.093 36.330 44.328 1.00 19.65 687 ILE A C 1
ATOM 2336 O O . ILE A 1 320 ? 53.469 35.249 44.811 1.00 21.09 687 ILE A O 1
ATOM 2341 N N . LEU A 1 321 ? 53.137 36.627 43.023 1.00 18.45 688 LEU A N 1
ATOM 2342 C CA . LEU A 1 321 ? 53.755 35.747 42.034 1.00 18.81 688 LEU A CA 1
ATOM 2343 C C . LEU A 1 321 ? 54.994 36.422 41.539 1.00 18.31 688 LEU A C 1
ATOM 2344 O O . LEU A 1 321 ? 54.988 37.617 41.240 1.00 18.31 688 LEU A O 1
ATOM 2349 N N . ILE A 1 322 ? 56.059 35.643 41.456 1.00 18.64 689 ILE A N 1
ATOM 2350 C CA . ILE A 1 322 ? 57.336 36.131 40.966 1.00 19.40 689 ILE A CA 1
ATOM 2351 C C . ILE A 1 322 ? 57.690 35.412 39.686 1.00 19.73 689 ILE A C 1
ATOM 2352 O O . ILE A 1 322 ? 57.734 34.174 39.647 1.00 20.17 689 ILE A O 1
ATOM 2357 N N . VAL A 1 323 ? 57.917 36.19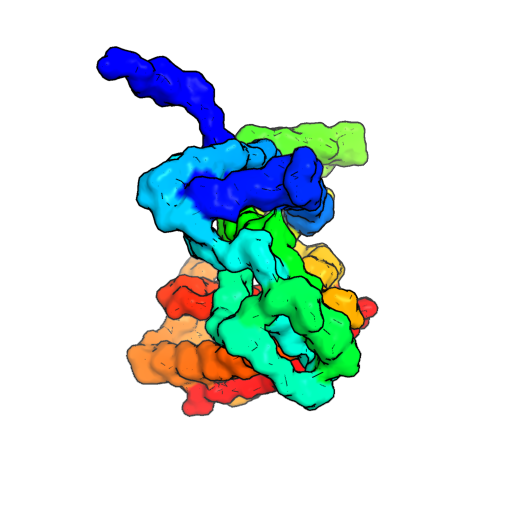8 38.636 1.00 19.56 690 VAL A N 1
ATOM 2358 C CA . VAL A 1 323 ? 58.203 35.656 37.311 1.00 19.75 690 VAL A CA 1
ATOM 2359 C C . VAL A 1 323 ? 59.375 36.416 36.706 1.00 20.73 690 VAL A C 1
ATOM 2360 O O . VAL A 1 323 ? 59.864 37.400 37.289 1.00 21.44 690 VAL A O 1
ATOM 2364 N N . GLU A 1 324 ? 59.845 35.959 35.550 1.00 20.65 691 GLU A N 1
ATOM 2365 C CA . GLU A 1 324 ? 60.894 36.683 34.853 1.00 21.54 691 GLU A CA 1
ATOM 2366 C C . GLU A 1 324 ? 60.317 37.923 34.148 1.00 21.10 691 GLU A C 1
ATOM 2367 O O . GLU A 1 324 ? 59.119 37.982 33.915 1.00 22.02 691 GLU A O 1
ATOM 2373 N N . PRO A 1 325 ? 61.166 38.920 33.828 1.00 21.29 692 PRO A N 1
ATOM 2374 C CA . PRO A 1 325 ? 60.682 40.206 33.269 1.00 21.03 692 PRO A CA 1
ATOM 2375 C C . PRO A 1 325 ? 59.661 40.086 32.133 1.00 21.67 692 PRO A C 1
ATOM 2376 O O . PRO A 1 325 ? 58.645 40.803 32.123 1.00 21.55 692 PRO A O 1
ATOM 2380 N N . ASN A 1 326 ? 59.945 39.191 31.193 1.00 22.61 693 ASN A N 1
ATOM 2381 C CA . ASN A 1 326 ? 59.137 38.979 29.991 1.00 22.79 693 ASN A CA 1
ATOM 2382 C C . ASN A 1 326 ? 57.709 38.530 30.235 1.00 22.85 693 ASN A C 1
ATOM 2383 O O . ASN A 1 326 ? 56.873 38.676 29.351 1.00 23.20 693 ASN A O 1
ATOM 2388 N N . LEU A 1 327 ? 57.425 37.950 31.403 1.00 22.36 694 LEU A N 1
ATOM 2389 C CA . LEU A 1 327 ? 56.070 37.472 31.705 1.00 22.13 694 LEU A CA 1
ATOM 2390 C C . LEU A 1 327 ? 55.277 38.413 32.590 1.00 21.54 694 LEU A C 1
ATOM 2391 O O . LEU A 1 327 ? 54.073 38.271 32.737 1.00 22.03 694 LEU A O 1
ATOM 2396 N N . ARG A 1 328 ? 55.953 39.374 33.189 1.00 21.68 695 ARG A N 1
ATOM 2397 C CA . ARG A 1 328 ? 55.349 40.116 34.279 1.00 21.73 695 ARG A CA 1
ATOM 2398 C C . ARG A 1 328 ? 54.075 40.849 33.868 1.00 21.41 695 ARG A C 1
ATOM 2399 O O . ARG A 1 328 ? 53.025 40.610 34.458 1.00 21.76 695 ARG A O 1
ATOM 2407 N N . LYS A 1 329 ? 54.161 41.707 32.848 1.00 20.01 696 LYS A N 1
ATOM 2408 C CA . LYS A 1 329 ? 53.010 42.488 32.403 1.00 20.04 696 LYS A CA 1
ATOM 2409 C C . LYS A 1 329 ? 51.920 41.633 31.785 1.00 19.95 696 LYS A C 1
ATOM 2410 O O . LYS A 1 329 ? 50.729 41.841 32.046 1.00 20.91 696 LYS A O 1
ATOM 2416 N N . ALA A 1 330 ? 52.326 40.702 30.931 1.00 19.48 697 ALA A N 1
ATOM 2417 C CA . ALA A 1 330 ? 51.391 39.815 30.250 1.00 19.36 697 ALA A CA 1
ATOM 2418 C C . ALA A 1 330 ? 50.609 39.007 31.264 1.00 19.18 697 ALA A C 1
ATOM 2419 O O . ALA A 1 330 ? 49.398 38.824 31.146 1.00 19.04 697 ALA A O 1
ATOM 2421 N N . LEU A 1 331 ? 51.301 38.553 32.293 1.00 20.12 698 LEU A N 1
ATOM 2422 C CA . LEU A 1 331 ? 50.643 37.735 33.302 1.00 21.65 698 LEU A CA 1
ATOM 2423 C C . LEU A 1 331 ? 49.717 38.589 34.168 1.00 21.02 698 LEU A C 1
ATOM 2424 O O . LEU A 1 331 ? 48.578 38.213 34.459 1.00 21.87 698 LEU A O 1
ATOM 2429 N N . SER A 1 332 ? 50.208 39.762 34.529 1.00 20.56 699 SER A N 1
ATOM 2430 C CA . SER A 1 332 ? 49.455 40.718 35.303 1.00 20.41 699 SER A CA 1
ATOM 2431 C C . SER A 1 332 ? 48.171 41.118 34.602 1.00 20.64 699 SER A C 1
ATOM 2432 O O . SER A 1 332 ? 47.128 41.153 35.231 1.00 20.91 699 SER A O 1
ATOM 2435 N N . ASN A 1 333 ? 48.237 41.402 33.300 1.00 21.64 700 ASN A N 1
ATOM 2436 C CA . ASN A 1 333 ? 47.033 41.705 32.511 1.00 21.60 700 ASN A CA 1
ATOM 2437 C C . ASN A 1 333 ? 46.062 40.534 32.519 1.00 21.43 700 ASN A C 1
ATOM 2438 O O . ASN A 1 333 ? 44.850 40.703 32.668 1.00 21.90 700 ASN A O 1
ATOM 2443 N N . GLN A 1 334 ? 46.602 39.345 32.316 1.00 21.74 701 GLN A N 1
ATOM 2444 C CA . GLN A 1 334 ? 45.788 38.151 32.211 1.00 22.16 701 GLN A CA 1
ATOM 2445 C C . GLN A 1 334 ? 45.047 37.920 33.523 1.00 22.27 701 GLN A C 1
ATOM 2446 O O . GLN A 1 334 ? 43.878 37.579 33.520 1.00 22.64 701 GLN 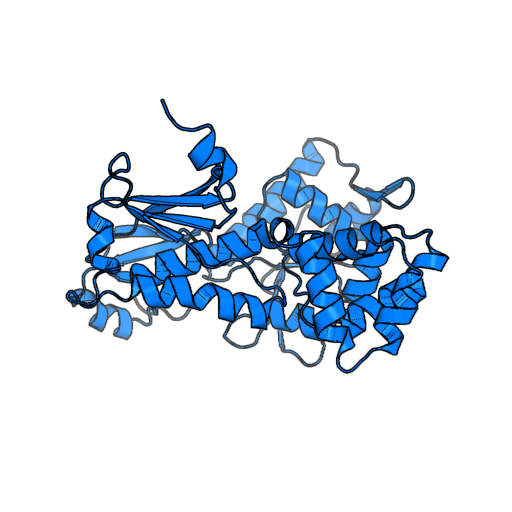A O 1
ATOM 2452 N N . MET A 1 335 ? 45.732 38.133 34.646 1.00 23.58 702 MET A N 1
ATOM 2453 C CA . MET A 1 335 ? 45.125 37.975 35.969 1.00 24.22 702 MET A CA 1
ATOM 2454 C C . MET A 1 335 ? 43.979 38.958 36.228 1.00 25.06 702 MET A C 1
ATOM 2455 O O . MET A 1 335 ? 42.887 38.549 36.629 1.00 25.16 702 MET A O 1
ATOM 2460 N N . GLU A 1 336 ? 44.201 40.244 35.984 1.00 25.41 703 GLU A N 1
ATOM 2461 C CA . GLU A 1 336 ? 43.142 41.197 36.278 1.00 27.36 703 GLU A CA 1
ATOM 2462 C C . GLU A 1 336 ? 41.922 41.019 35.370 1.00 27.23 703 GLU A C 1
ATOM 2463 O O . GLU A 1 336 ? 40.804 41.319 35.778 1.00 27.54 703 GLU A O 1
ATOM 2469 N N . GLN A 1 337 ? 42.136 40.479 34.174 1.00 26.98 704 GLN A N 1
ATOM 2470 C CA . GLN A 1 337 ? 41.029 40.172 33.275 1.00 27.42 704 GLN A CA 1
ATOM 2471 C C . GLN A 1 337 ? 40.293 38.925 33.728 1.00 26.24 704 GLN A C 1
ATOM 2472 O O . GLN A 1 337 ? 39.128 38.743 33.407 1.00 25.92 704 GLN A O 1
ATOM 2478 N N . ALA A 1 338 ? 40.983 38.058 34.462 1.00 25.11 705 ALA A N 1
ATOM 2479 C CA . ALA A 1 338 ? 40.359 36.857 35.014 1.00 23.79 705 ALA A CA 1
ATOM 2480 C C . ALA A 1 338 ? 39.806 37.139 36.408 1.00 22.79 705 ALA A C 1
ATOM 2481 O O . ALA A 1 338 ? 39.150 36.295 37.009 1.00 22.12 705 ALA A O 1
ATOM 2483 N N . ARG A 1 339 ? 40.090 38.338 36.906 1.00 21.98 706 ARG A N 1
ATOM 2484 C CA . ARG A 1 339 ? 39.644 38.805 38.218 1.00 22.31 706 ARG A CA 1
ATOM 2485 C C . ARG A 1 339 ? 40.310 38.084 39.389 1.00 21.46 706 ARG A C 1
ATOM 2486 O O . ARG A 1 339 ? 39.723 37.960 40.462 1.00 21.05 706 ARG A O 1
ATOM 2494 N N . ILE A 1 340 ? 41.545 37.631 39.173 1.00 20.81 707 ILE A N 1
ATOM 2495 C CA . ILE A 1 340 ? 42.356 36.997 40.210 1.00 20.25 707 ILE A CA 1
ATOM 2496 C C . ILE A 1 340 ? 43.196 38.072 40.905 1.00 20.08 707 ILE A C 1
ATOM 2497 O O . ILE A 1 340 ? 44.011 38.735 40.269 1.00 19.42 707 ILE A O 1
ATOM 2502 N N . ASP A 1 341 ? 42.976 38.250 42.205 1.00 20.98 708 ASP A N 1
ATOM 2503 C CA . ASP A 1 341 ? 43.643 39.312 42.958 1.00 21.63 708 ASP A CA 1
ATOM 2504 C C . ASP A 1 341 ? 45.009 38.885 43.452 1.00 21.17 708 ASP A C 1
ATOM 2505 O O . ASP A 1 341 ? 45.156 38.397 44.577 1.00 21.82 708 ASP A O 1
ATOM 2510 N N . VAL A 1 342 ? 46.009 39.084 42.597 1.00 20.38 709 VAL A N 1
ATOM 2511 C CA . VAL A 1 342 ? 47.385 38.783 42.924 1.00 18.62 709 VAL A CA 1
ATOM 2512 C C . VAL A 1 342 ? 48.280 39.978 42.566 1.00 19.86 709 VAL A C 1
ATOM 2513 O O . VAL A 1 342 ? 47.877 40.881 41.809 1.00 19.25 709 VAL A O 1
ATOM 2517 N N . VAL A 1 343 ? 49.479 39.985 43.138 1.00 19.07 710 VAL A N 1
ATOM 2518 C CA . VAL A 1 343 ? 50.536 40.873 42.721 1.00 19.45 710 VAL A CA 1
ATOM 2519 C C . VAL A 1 343 ? 51.518 40.048 41.911 1.00 19.68 710 VAL A C 1
ATOM 2520 O O . VAL A 1 343 ? 51.893 38.952 42.328 1.00 19.87 710 VAL A O 1
ATOM 2524 N N . VAL A 1 344 ? 51.923 40.569 40.753 1.00 19.31 711 VAL A N 1
ATOM 2525 C CA . VAL A 1 344 ? 52.939 39.942 39.912 1.00 18.66 711 VAL A CA 1
ATOM 2526 C C . VAL A 1 344 ? 54.217 40.776 39.909 1.00 20.02 711 VAL A C 1
ATOM 2527 O O . VAL A 1 344 ? 54.201 41.971 39.577 1.00 20.11 711 VAL A O 1
ATOM 2531 N N . LEU A 1 345 ? 55.321 40.142 40.301 1.00 20.93 712 LEU A N 1
ATOM 2532 C CA . LEU A 1 345 ? 56.613 40.817 40.414 1.00 21.42 712 LEU A CA 1
ATOM 2533 C C . LEU A 1 345 ? 57.629 40.192 39.468 1.00 22.43 712 LEU A C 1
ATOM 2534 O O . LEU A 1 345 ? 57.550 39.003 39.146 1.00 22.67 712 LEU A O 1
ATOM 2539 N N . SER A 1 346 ? 58.591 40.997 39.033 1.00 22.11 713 SER A N 1
ATOM 2540 C CA . SER A 1 346 ? 59.668 40.482 38.215 1.00 22.42 713 SER A CA 1
ATOM 2541 C C . SER A 1 346 ? 60.916 40.268 39.067 1.00 22.59 713 SER A C 1
ATOM 2542 O O . SER A 1 346 ? 61.085 40.956 40.084 1.00 22.53 713 SER A O 1
ATOM 2545 N N . HIS A 1 347 ? 61.798 39.352 38.636 1.00 22.12 714 HIS A N 1
ATOM 2546 C CA . HIS A 1 347 ? 63.055 39.077 39.361 1.00 21.78 714 HIS A CA 1
ATOM 2547 C C . HIS A 1 347 ? 63.872 40.342 39.509 1.00 21.26 714 HIS A C 1
ATOM 2548 O O . HIS A 1 347 ? 64.683 40.464 40.432 1.00 21.70 714 HIS A O 1
ATOM 2555 N N . ALA A 1 348 ? 63.679 41.258 38.566 1.00 19.49 715 ALA A N 1
ATOM 2556 C CA . ALA A 1 348 ? 64.478 42.479 38.501 1.00 19.16 715 ALA A CA 1
ATOM 2557 C C . ALA A 1 348 ? 64.103 43.438 39.611 1.00 18.05 715 ALA A C 1
ATOM 2558 O O . ALA A 1 348 ? 64.771 44.442 39.795 1.00 17.58 715 ALA A O 1
ATOM 2560 N N . GLU A 1 349 ? 63.036 43.113 40.340 1.00 16.96 716 GLU A N 1
ATOM 2561 C CA . GLU A 1 349 ? 62.450 44.027 41.318 1.00 17.67 716 GLU A CA 1
ATOM 2562 C C . GLU A 1 349 ? 62.685 43.571 42.763 1.00 18.24 716 GLU A C 1
ATOM 2563 O O . GLU A 1 349 ? 62.171 44.184 43.702 1.00 18.03 716 GLU A O 1
ATOM 2569 N N . LEU A 1 350 ? 63.502 42.527 42.918 1.00 18.14 717 LEU A N 1
ATOM 2570 C CA . LEU A 1 350 ? 63.722 41.860 44.187 1.00 19.17 717 LEU A CA 1
ATOM 2571 C C . LEU A 1 350 ? 64.974 42.390 44.868 1.00 19.43 717 LEU A C 1
ATOM 2572 O O . LEU A 1 350 ? 66.058 42.357 44.296 1.00 19.78 717 LEU A O 1
ATOM 2577 N N . ASP A 1 351 ? 64.820 42.897 46.091 1.00 19.89 718 ASP A N 1
ATOM 2578 C CA . ASP A 1 351 ? 65.963 43.416 46.870 1.00 19.63 718 ASP A CA 1
ATOM 2579 C C . ASP A 1 351 ? 66.646 42.291 47.664 1.00 19.47 718 ASP A C 1
ATOM 2580 O O . ASP A 1 351 ? 66.101 41.807 48.636 1.00 18.67 718 ASP A O 1
ATOM 2585 N N . PRO A 1 352 ? 67.857 41.889 47.253 1.00 20.65 719 PRO A N 1
ATOM 2586 C CA . PRO A 1 352 ? 68.536 40.763 47.901 1.00 21.60 719 PRO A CA 1
ATOM 2587 C C . PRO A 1 352 ? 68.952 41.050 49.345 1.00 22.27 719 PRO A C 1
ATOM 2588 O O . PRO A 1 352 ? 69.464 40.168 50.013 1.00 22.15 719 PRO A O 1
ATOM 2592 N N . ASN A 1 353 ? 68.741 42.278 49.805 1.00 22.50 720 ASN A N 1
ATOM 2593 C CA . ASN A 1 353 ? 68.975 42.638 51.193 1.00 22.66 720 ASN A CA 1
ATOM 2594 C C . ASN A 1 353 ? 67.848 42.202 52.130 1.00 22.37 720 ASN A C 1
ATOM 2595 O O . ASN A 1 353 ? 68.013 42.219 53.344 1.00 22.82 720 ASN A O 1
ATOM 2600 N N . SER A 1 354 ? 66.714 41.808 51.558 1.00 21.63 721 SER A N 1
ATOM 2601 C CA . SER A 1 354 ? 65.561 41.355 52.319 1.00 21.58 721 SER A CA 1
ATOM 2602 C C . SER A 1 354 ? 65.476 39.850 52.363 1.00 21.67 721 SER A C 1
ATOM 2603 O O . SER A 1 354 ? 66.152 39.145 51.597 1.00 21.87 721 SER A O 1
ATOM 2606 N N . ASN A 1 355 ? 64.598 39.379 53.238 1.00 21.42 722 ASN A N 1
ATOM 2607 C CA . ASN A 1 355 ? 64.364 37.976 53.426 1.00 22.41 722 ASN A CA 1
ATOM 2608 C C . ASN A 1 355 ? 63.171 37.591 52.590 1.00 22.42 722 ASN A C 1
ATOM 2609 O O . ASN A 1 355 ? 62.216 38.358 52.463 1.00 22.55 722 ASN A O 1
ATOM 2614 N N . PHE A 1 356 ? 63.246 36.401 52.016 1.00 22.35 723 PHE A N 1
ATOM 2615 C CA . PHE A 1 356 ? 62.234 35.912 51.112 1.00 23.00 723 PHE A CA 1
ATOM 2616 C C . PHE A 1 356 ? 61.743 34.579 51.609 1.00 23.20 723 PHE A C 1
ATOM 2617 O O . PHE A 1 356 ? 62.468 33.895 52.320 1.00 24.68 723 PHE A O 1
ATOM 2625 N N . GLU A 1 357 ? 60.513 34.218 51.268 1.00 22.78 724 GLU A N 1
ATOM 2626 C CA . GLU A 1 357 ? 60.012 32.893 51.608 1.00 22.49 724 GLU A CA 1
ATOM 2627 C C . GLU A 1 357 ? 59.123 32.373 50.515 1.00 22.17 724 GLU A C 1
ATOM 2628 O O . GLU A 1 357 ? 58.119 32.993 50.185 1.00 22.32 724 GLU A O 1
ATOM 2634 N N . ALA A 1 358 ? 59.493 31.224 49.967 1.00 22.08 725 ALA A N 1
ATOM 2635 C CA . ALA A 1 358 ? 58.694 30.589 48.950 1.00 22.56 725 ALA A CA 1
ATOM 2636 C C . ALA A 1 358 ? 57.560 29.839 49.612 1.00 22.35 725 ALA A C 1
ATOM 2637 O O . ALA A 1 358 ? 57.805 28.998 50.467 1.00 21.52 725 ALA A O 1
ATOM 2639 N N . LEU A 1 359 ? 56.327 30.128 49.194 1.00 22.44 726 LEU A N 1
ATOM 2640 C CA . LEU A 1 359 ? 55.155 29.499 49.788 1.00 22.44 726 LEU A CA 1
ATOM 2641 C C . LEU A 1 359 ? 54.697 28.260 49.054 1.00 22.42 726 LEU A C 1
ATOM 2642 O O . LEU A 1 359 ? 54.015 27.410 49.632 1.00 23.06 726 LEU A O 1
ATOM 2647 N N . GLY A 1 360 ? 55.046 28.168 47.773 1.00 22.69 727 GLY A N 1
ATOM 2648 C CA . GLY A 1 360 ? 54.570 27.080 46.907 1.00 21.38 727 GLY A CA 1
ATOM 2649 C C . GLY A 1 360 ? 54.897 27.315 45.442 1.00 21.72 727 GLY A C 1
ATOM 2650 O O . GLY A 1 360 ? 55.403 28.385 45.052 1.00 18.95 727 GLY A O 1
ATOM 2651 N N . THR A 1 361 ? 54.627 26.301 44.624 1.00 22.13 728 THR A N 1
ATOM 2652 C CA . THR A 1 361 ? 54.908 26.396 43.193 1.00 23.84 728 THR A CA 1
ATOM 2653 C C . THR A 1 361 ? 53.651 26.044 42.382 1.00 23.40 728 THR A C 1
ATOM 2654 O O . THR A 1 361 ? 52.992 25.027 42.640 1.00 22.18 728 THR A O 1
ATOM 2658 N N . ILE A 1 362 ? 53.320 26.900 41.419 1.00 23.44 729 ILE A N 1
ATOM 2659 C CA . ILE A 1 362 ? 52.157 26.662 40.570 1.00 24.14 729 ILE A CA 1
ATOM 2660 C C . ILE A 1 362 ? 52.522 25.742 39.413 1.00 25.11 729 ILE A C 1
ATOM 2661 O O . ILE A 1 362 ? 53.521 25.969 38.716 1.00 25.84 729 ILE A O 1
ATOM 2666 N N . HIS A 1 363 ? 51.707 24.705 39.235 1.00 25.75 730 HIS A N 1
ATOM 2667 C CA . HIS A 1 363 ? 51.807 23.782 38.114 1.00 27.16 730 HIS A CA 1
ATOM 2668 C C . HIS A 1 363 ? 50.602 23.947 37.184 1.00 28.29 730 HIS A C 1
ATOM 2669 O O . HIS A 1 363 ? 49.467 23.694 37.586 1.00 28.02 730 HIS A O 1
ATOM 2676 N N . ILE A 1 364 ? 50.849 24.413 35.959 1.00 30.00 731 ILE A N 1
ATOM 2677 C CA . ILE A 1 364 ? 49.796 24.512 34.954 1.00 32.42 731 ILE A CA 1
ATOM 2678 C C . ILE A 1 364 ? 49.756 23.221 34.163 1.00 34.42 731 ILE A C 1
ATOM 2679 O O . ILE A 1 364 ? 48.708 22.842 33.653 1.00 35.64 731 ILE A O 1
ATOM 2684 N N . ASN A 1 365 ? 50.912 22.566 34.056 1.00 36.76 732 ASN A N 1
ATOM 2685 C CA . ASN A 1 365 ? 51.052 21.255 33.412 1.00 38.97 732 ASN A CA 1
ATOM 2686 C C . ASN A 1 365 ? 50.542 21.219 31.970 1.00 39.18 732 ASN A C 1
ATOM 2687 O O . ASN A 1 365 ? 49.545 20.567 31.649 1.00 39.47 732 ASN A O 1
#

InterPro domains:
  IPR001712 Type III secretion system FHIPEP [PF00771] (35-720)
  IPR001712 Type III secretion system FHIPEP [PIRSF005419] (16-731)
  IPR001712 Type III secretion system FHIPEP [PR00949] (42-55)
  IPR001712 Type III secretion system FHIPEP [PR00949] (79-98)
  IPR001712 Type III secretion system FHIPEP [PR00949] (146-162)
  IPR001712 Type III secretion system FHIPEP [PR00949] (165-183)
  IPR001712 Type III secretion system FHIPEP [PR00949] (195-212)
  IPR001712 Type III secretion system FHIPEP [PR00949] (246-260)
  IPR001712 Type III secretion system FHIPEP [PTHR30161] (17-731)
  IPR006301 Flagellar biosynthesis protein FlhA [TIGR01398] (24-729)
  IPR025505 FHIPEP conserved site [PS00994] (151-174)
  IPR042193 FHIPEP, domain 3 [G3DSA:1.10.8.540] (540-627)
  IPR042194 FHIPEP, domain 1 [G3DSA:3.40.30.60] (396-539)
  IPR042196 FHIPEP, domain 4 [G3DSA:3.40.50.12790] (630-729)

B-factor: mean 26.1, std 9.51, range [8.36, 89.0]

Sequence (348 aa):
EEQAIDEVLKIEFLELALGYQLISLADMKQGGDLLERIRGIRKKIASDYGFLMPQIRIRDNLQLPPTHYEIKLKGIVIGEGMVMPDKFLAMNTGFVNREIEGIPTKEPAFGMDALWIDAKNKEEAIIQGYTIIDPSTVIATHTSELVKKYAEDFITKDEVKSLLERLAKDYPTIVEESKKIPTGAIRSVLQALLHEKIPIKDMLTILETITDIAPLVQNDVNILTEQVRARLSRVITNAFKSEDGRLKFLTFSTDSEQFLLNKLRENGTSKSLLLNVGELQKLIEGVSEEAMKVLQKGIAPVILIVEPNLRKALSNQMEQARIDVVVLSHAELDPNSNFEALGTIHIN

Foldseek 3Di:
DPCVVVVVPDDWAKEKEAAQQCVCLVDVVSPHDLVVLQQVLQVVCCVLFPFGGPGYHYHYDHVDDRQKMFIDTRRHTQDMDGDPQQWKKKDCLQQFADDDDACWDQQQQFRFIIGTGHPVCVVVSVVRPIDIGHDSRSVSSNVSSSCLQVVLVRLDPVRLVVSLVVVCVPPVVLSVLLVVPDVCLLSLLSSVCSNLSQGCNPVVLLSVQCSVCCVVLVSDNLVSNLSSLLVQLVSVQVSQQDPVFAREAEEAPPVRLVVQVVQWDDDSNDIAGNADPVLLVLVCCQVQVLCVVCSNSVDDDYEYEDASRCQVRVVVSCVVVPNRHRYHHPSNHDPVTHYHYDYYGYSD

Organism: Helicobacter pylori (strain ATCC 700392 / 26695) (NCBI:txid85962)

Solvent-accessible surface area: 18242 Å² total; per-residue (Å²): 161,80,70,80,106,66,74,116,138,114,100,95,32,0,27,0,3,5,0,146,89,0,66,42,18,12,46,134,196,131,64,14,39,0,75,107,104,0,44,39,13,89,69,130,4,27,71,52,17,14,2,107,2,47,64,8,97,51,145,66,33,115,169,25,68,71,38,73,0,24,0,54,11,118,47,113,69,27,11,111,16,65,0,50,26,111,52,43,2,0,12,75,59,52,171,31,116,148,150,31,163,37,91,106,40,140,12,46,19,61,38,20,78,8,30,13,4,42,53,176,56,72,137,82,0,108,114,12,26,18,57,42,38,46,5,5,31,8,0,10,53,16,0,25,28,14,0,40,129,58,2,50,72,18,0,59,152,104,20,2,140,43,24,36,129,79,29,34,94,103,100,81,101,42,18,122,49,2,80,86,7,73,77,54,10,2,64,41,0,1,45,27,0,1,74,22,34,0,1,0,105,45,13,49,25,0,0,68,0,0,32,84,26,0,85,143,32,149,48,37,46,52,57,0,5,48,71,0,0,42,119,4,29,151,8,0,0,66,32,11,67,34,185,77,26,91,0,12,30,0,36,5,25,89,109,2,31,107,50,0,57,100,50,27,112,104,107,76,46,59,66,54,14,111,30,90,138,39,38,58,98,98,0,46,80,14,0,38,115,28,9,114,102,4,48,111,113,22,30,29,37,2,4,0,4,0,52,80,68,0,0,64,2,0,13,47,26,3,91,134,31,210,33,124,22,7,3,0,3,91,49,2,42,12,122,139,19,100,64,57,70,35,20,71,0,99,5,140

Radius of gyration: 22.18 Å; Cα contacts (8 Å, |Δi|>4): 567; chains: 1; bounding box: 54×53×58 Å

Nearest PDB structures (foldseek):
  3myd-assembly1_A  TM=1.003E+00  e=4.087E-66  Helicobacter pylori
  6ch2-assembly1_A  TM=8.138E-01  e=3.320E-29  Salmonella enterica subsp. enterica serovar Typhimurium str. LT2
  6ai3-assembly2_B  TM=7.815E-01  e=7.240E-29  Salmonella enterica subsp. enterica serovar Typhimurium str. LT2
  6ai1-assembly2_B  TM=7.662E-01  e=9.046E-29  Salmonella enterica subsp. enterica serovar Typhimurium str. LT2
  7amy-assembly1_A  TM=8.310E-01  e=6.835E-26  Vibrio parahaemolyticus

CATH classification: 3.40.30.60

GO terms:
  GO:0005515 protein binding (F, IPI)